Protein AF-A0A0C3BNY8-F1 (afdb_monomer_lite)

Foldseek 3Di:
DDQDDDDPVLVVLLVVQVVVCVPDQAFHWAADLVVRHIDGDAFEFDPLDPVRGDDPVCLVVCVQWFVDFAGFAPCCVRVVHGQGWDWDADCDDPRHRFIWTHRPVNPSRDIGRVVSHSPRPPYHHDHTGTPPPHGDDDPPPPDDDDDPPDDDDDDPVVVVDPDRPPDPPDDDDDPDPDDPVNVVVVVVPDPDPDDPPVVVVVVVVDDD

Structure (mmCIF, N/CA/C/O backbone):
data_AF-A0A0C3BNY8-F1
#
_entry.id   AF-A0A0C3BNY8-F1
#
loop_
_atom_site.group_PDB
_atom_site.id
_atom_site.type_symbol
_atom_site.label_atom_id
_atom_site.label_alt_id
_atom_site.label_comp_id
_atom_site.label_asym_id
_atom_site.label_entity_id
_atom_site.label_seq_id
_atom_site.pdbx_PDB_ins_code
_atom_site.Cartn_x
_atom_site.Cartn_y
_atom_site.Cartn_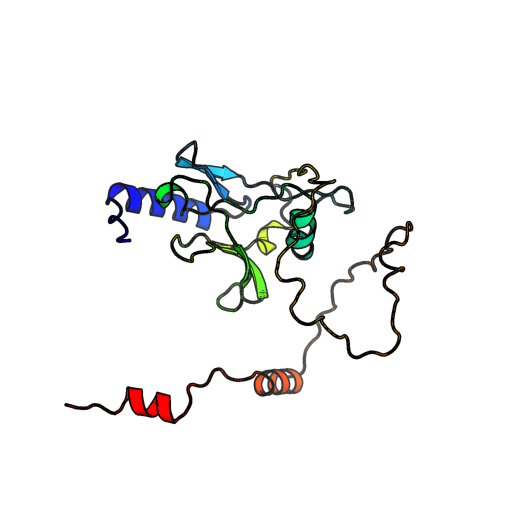z
_atom_site.occupancy
_atom_site.B_iso_or_equiv
_atom_site.auth_seq_id
_atom_site.auth_comp_id
_atom_site.auth_asym_id
_atom_site.auth_atom_id
_atom_site.pdbx_PDB_model_num
ATOM 1 N N . MET A 1 1 ? -1.240 -20.054 21.122 1.00 39.31 1 MET A N 1
ATOM 2 C CA . MET A 1 1 ? -0.809 -18.697 21.513 1.00 39.31 1 MET A CA 1
ATOM 3 C C . MET A 1 1 ? -2.063 -17.861 21.521 1.00 39.31 1 MET A C 1
ATOM 5 O O . MET A 1 1 ? -2.538 -17.489 20.456 1.00 39.31 1 MET A O 1
ATOM 9 N N . ASP A 1 2 ? -2.652 -17.698 22.698 1.00 40.25 2 ASP A N 1
ATOM 10 C CA . ASP A 1 2 ? -3.933 -17.019 22.845 1.00 40.25 2 ASP A CA 1
ATOM 11 C C . ASP A 1 2 ? -3.712 -15.514 22.713 1.00 40.25 2 ASP A C 1
ATOM 13 O O . ASP A 1 2 ? -2.982 -14.897 23.489 1.00 40.25 2 ASP A O 1
ATOM 17 N N . SER A 1 3 ? -4.285 -14.934 21.663 1.00 52.81 3 SER A N 1
ATOM 18 C CA . SER A 1 3 ? -4.289 -13.497 21.418 1.00 52.81 3 SER A CA 1
ATOM 19 C C . SER A 1 3 ? -4.986 -12.786 22.576 1.00 52.81 3 SER A C 1
ATOM 21 O O . SER A 1 3 ? -6.177 -12.990 22.812 1.00 52.81 3 SER A O 1
ATOM 23 N N . ILE A 1 4 ? -4.233 -11.952 23.297 1.00 58.03 4 ILE A N 1
ATOM 24 C CA . ILE A 1 4 ? -4.756 -11.088 24.358 1.00 58.03 4 ILE A CA 1
ATOM 25 C C . ILE A 1 4 ? -5.878 -10.227 23.752 1.00 58.03 4 ILE A C 1
ATOM 27 O O . ILE A 1 4 ? -5.648 -9.584 22.722 1.00 58.03 4 ILE A O 1
ATOM 31 N N . PRO A 1 5 ? -7.087 -10.207 24.341 1.00 62.62 5 PRO A N 1
ATOM 32 C CA . PRO A 1 5 ? -8.187 -9.423 23.803 1.00 62.62 5 PRO A CA 1
ATOM 33 C C . PRO A 1 5 ? -7.825 -7.934 23.820 1.00 62.62 5 PRO A C 1
ATOM 35 O O . PRO A 1 5 ? -7.439 -7.386 24.854 1.00 62.62 5 PRO A O 1
ATOM 38 N N . ALA A 1 6 ? -7.935 -7.289 22.657 1.00 67.38 6 ALA A N 1
ATOM 39 C CA . ALA A 1 6 ? -7.640 -5.870 22.499 1.00 67.38 6 ALA A CA 1
ATOM 40 C C . ALA A 1 6 ? -8.525 -5.020 23.424 1.00 67.38 6 ALA A C 1
ATOM 42 O O . ALA A 1 6 ? -9.721 -5.283 23.579 1.00 67.38 6 ALA A O 1
ATOM 43 N N . SER A 1 7 ? -7.950 -3.978 24.025 1.00 78.75 7 SER A N 1
ATOM 44 C CA . SER A 1 7 ? -8.694 -3.102 24.928 1.00 78.75 7 SER A CA 1
ATOM 45 C C . SER A 1 7 ? -9.775 -2.310 24.169 1.00 78.75 7 SER A C 1
ATOM 47 O O . SER A 1 7 ? -9.603 -1.994 22.986 1.00 78.75 7 SER A O 1
ATOM 49 N N . PRO A 1 8 ? -10.880 -1.905 24.824 1.00 79.50 8 PRO A N 1
ATOM 50 C CA . PRO A 1 8 ? -11.919 -1.092 24.185 1.00 79.50 8 PRO A CA 1
ATOM 51 C C . PRO A 1 8 ? -11.385 0.199 23.543 1.00 79.50 8 PRO A C 1
ATOM 53 O O . PRO A 1 8 ? -11.862 0.621 22.489 1.00 79.50 8 PRO A O 1
ATOM 56 N N . GLN A 1 9 ? -10.352 0.801 24.141 1.00 80.00 9 GLN A N 1
ATOM 57 C CA . GLN A 1 9 ? -9.686 1.990 23.605 1.00 80.00 9 GLN A CA 1
ATOM 58 C C . GLN A 1 9 ? -8.923 1.691 22.307 1.00 80.00 9 GLN A C 1
ATOM 60 O O . GLN A 1 9 ? -8.989 2.484 21.370 1.00 80.00 9 GLN A O 1
ATOM 65 N N . GLN A 1 10 ? -8.259 0.534 22.211 1.00 76.69 10 GLN A N 1
ATOM 66 C CA . GLN A 1 10 ? -7.567 0.104 20.990 1.00 76.69 10 GLN A CA 1
ATOM 67 C C . GLN A 1 10 ? -8.551 -0.164 19.846 1.00 76.69 10 GLN A C 1
ATOM 69 O O . GLN A 1 10 ? -8.285 0.210 18.705 1.00 76.69 10 GLN A O 1
ATOM 74 N N . ILE A 1 11 ? -9.715 -0.750 20.146 1.00 79.56 11 ILE A N 1
ATOM 75 C CA . ILE A 1 11 ? -10.774 -0.985 19.153 1.00 79.56 11 ILE A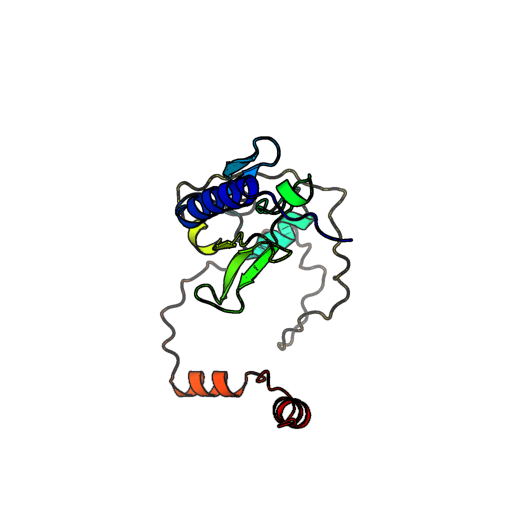 CA 1
ATOM 76 C C . ILE A 1 11 ? -11.303 0.347 18.605 1.00 79.56 11 ILE A C 1
ATOM 78 O O . ILE A 1 11 ? -11.447 0.503 17.390 1.00 79.56 11 ILE A O 1
ATOM 82 N N . LEU A 1 12 ? -11.572 1.319 19.483 1.00 83.81 12 LEU A N 1
ATOM 83 C CA . LEU A 1 12 ? -12.041 2.644 19.075 1.00 83.81 12 LEU A CA 1
ATOM 84 C C . LEU A 1 12 ? -10.987 3.388 18.244 1.00 83.81 12 LEU A C 1
ATOM 86 O O . LEU A 1 12 ? -11.310 3.925 17.186 1.00 83.81 12 LEU A O 1
ATOM 90 N N . ALA A 1 13 ? -9.726 3.370 18.682 1.00 84.62 13 ALA A N 1
ATOM 91 C CA . ALA A 1 13 ? -8.622 3.971 17.941 1.00 84.62 13 ALA A CA 1
ATOM 92 C C . ALA A 1 13 ? -8.481 3.345 16.545 1.00 84.62 13 ALA A C 1
ATOM 94 O O . ALA A 1 13 ? -8.443 4.069 15.551 1.00 84.62 13 ALA A O 1
ATOM 95 N N . ARG A 1 14 ? -8.512 2.008 16.444 1.00 84.62 14 ARG A N 1
ATOM 96 C CA . ARG A 1 14 ? -8.460 1.293 15.160 1.00 84.62 14 ARG A CA 1
ATOM 97 C C . ARG A 1 14 ? -9.612 1.692 14.236 1.00 84.62 14 ARG A C 1
ATOM 99 O O . ARG A 1 14 ? -9.370 1.949 13.060 1.00 84.62 14 ARG A O 1
ATOM 106 N N . ARG A 1 15 ? -10.846 1.788 14.746 1.00 87.06 15 ARG A N 1
ATOM 107 C CA . ARG A 1 15 ? -12.006 2.235 13.951 1.00 87.06 15 ARG A CA 1
ATOM 108 C C . ARG A 1 15 ? -11.841 3.657 13.424 1.00 87.06 15 ARG A C 1
ATOM 110 O O . ARG A 1 15 ? -12.146 3.908 12.263 1.00 87.06 15 ARG A O 1
ATOM 117 N N . ASN A 1 16 ? -11.328 4.570 14.244 1.00 90.31 16 ASN A N 1
ATOM 118 C CA . ASN A 1 16 ? -11.082 5.944 13.813 1.00 90.31 16 ASN A CA 1
ATOM 119 C C . ASN A 1 16 ? -10.048 5.994 12.681 1.00 90.31 16 ASN A C 1
ATOM 121 O O . ASN A 1 16 ? -10.277 6.672 11.683 1.00 90.31 16 ASN A O 1
ATOM 125 N N . LEU A 1 17 ? -8.960 5.224 12.789 1.00 91.50 17 LEU A N 1
ATOM 126 C CA . LEU A 1 17 ? -7.958 5.119 11.725 1.00 91.50 17 LEU A CA 1
ATOM 127 C C . LEU A 1 17 ? -8.557 4.518 10.445 1.00 91.50 17 LEU A C 1
ATOM 129 O O . LEU A 1 17 ? -8.337 5.061 9.368 1.00 91.50 17 LEU A O 1
ATOM 133 N N . LEU A 1 18 ? -9.364 3.455 10.548 1.00 89.62 18 LEU A N 1
ATOM 134 C CA . LEU A 1 18 ? -10.060 2.867 9.395 1.00 89.62 18 LEU A CA 1
ATOM 135 C C . LEU A 1 18 ? -10.964 3.879 8.684 1.00 89.62 18 LEU A C 1
ATOM 137 O O . LEU A 1 18 ? -10.923 3.976 7.462 1.00 89.62 18 LEU A O 1
ATOM 141 N N . ASN A 1 19 ? -11.732 4.677 9.425 1.00 89.25 19 ASN A N 1
ATOM 142 C CA . ASN A 1 19 ? -12.585 5.707 8.830 1.00 89.25 19 ASN A CA 1
ATOM 143 C C . ASN A 1 19 ? -11.770 6.757 8.056 1.00 89.25 19 ASN A C 1
ATOM 145 O O . ASN A 1 19 ? -12.178 7.184 6.974 1.00 89.25 19 ASN A O 1
ATOM 149 N N . VAL A 1 20 ? -10.601 7.149 8.571 1.00 92.38 20 VAL A N 1
ATOM 150 C CA . VAL A 1 20 ? -9.684 8.060 7.866 1.00 92.38 20 VAL A CA 1
ATOM 151 C C . VAL A 1 20 ? -9.096 7.400 6.612 1.00 92.38 20 VAL A C 1
ATOM 153 O O . VAL A 1 20 ? -9.047 8.032 5.562 1.00 92.38 20 VAL A O 1
ATOM 156 N N . LEU A 1 21 ? -8.713 6.119 6.677 1.00 90.81 21 LEU A N 1
ATOM 157 C CA . LEU A 1 21 ? -8.233 5.371 5.507 1.00 90.81 21 LEU A CA 1
ATOM 158 C C . LEU A 1 21 ? -9.292 5.298 4.402 1.00 90.81 21 LEU A C 1
ATOM 160 O O . LEU A 1 21 ? -9.003 5.603 3.249 1.00 90.81 21 LEU A O 1
ATOM 164 N N . LEU A 1 22 ? -10.521 4.920 4.758 1.00 86.25 22 LEU A N 1
ATOM 165 C CA . LEU A 1 22 ? -11.618 4.717 3.809 1.00 86.25 22 LEU A CA 1
ATOM 166 C C . LEU A 1 22 ? -12.137 6.025 3.201 1.00 86.25 22 LEU A C 1
ATOM 168 O O . LEU A 1 22 ? -12.702 6.006 2.108 1.00 86.25 22 LEU A O 1
ATOM 172 N N . SER A 1 23 ? -11.954 7.152 3.893 1.00 86.81 23 SER A N 1
ATOM 173 C CA . SER A 1 23 ? -12.312 8.480 3.380 1.00 86.81 23 SER A CA 1
ATOM 174 C C . SER A 1 23 ? -11.207 9.126 2.540 1.00 86.81 23 SER A C 1
ATOM 176 O O . SER A 1 23 ? -11.467 10.124 1.868 1.00 86.81 23 SER A O 1
ATOM 178 N N . SER A 1 24 ? -9.995 8.561 2.526 1.00 88.88 24 SER A N 1
ATOM 179 C CA . SER A 1 24 ? -8.897 9.067 1.706 1.00 88.88 24 SER A CA 1
ATOM 180 C C . SER A 1 24 ? -9.093 8.708 0.227 1.00 88.88 24 SER A C 1
ATOM 182 O O . SER A 1 24 ? -9.333 7.553 -0.125 1.00 88.88 24 SER A O 1
ATOM 184 N N . PHE A 1 25 ? -9.007 9.704 -0.659 1.00 85.56 25 PHE A N 1
ATOM 185 C CA . PHE A 1 25 ? -9.315 9.553 -2.092 1.00 85.56 25 PHE A CA 1
ATOM 186 C C . PHE A 1 25 ? -8.186 10.008 -3.029 1.00 85.56 25 PHE A C 1
ATOM 188 O O . PHE A 1 25 ? -8.248 9.786 -4.244 1.00 85.56 25 PHE A O 1
ATOM 195 N N . ASP A 1 26 ? -7.173 10.667 -2.483 1.00 87.38 26 ASP A N 1
ATOM 196 C CA . ASP A 1 26 ? -6.061 11.274 -3.208 1.00 87.38 26 ASP A CA 1
ATOM 197 C C . ASP A 1 26 ? -4.687 10.855 -2.665 1.00 87.38 26 ASP A C 1
ATOM 199 O O . ASP A 1 26 ? -3.696 10.916 -3.394 1.00 87.38 26 ASP A O 1
ATOM 203 N N . VAL A 1 27 ? -4.637 10.356 -1.430 1.00 92.19 27 VAL A N 1
ATOM 204 C CA . VAL A 1 27 ? -3.419 9.902 -0.762 1.00 92.19 27 VAL A CA 1
ATOM 205 C C . VAL A 1 27 ? -3.541 8.430 -0.375 1.00 92.19 27 VAL A C 1
ATOM 207 O O . VAL A 1 27 ? -4.593 7.958 0.041 1.00 92.19 27 VAL A O 1
ATOM 210 N N . ILE A 1 28 ? -2.441 7.687 -0.491 1.00 94.56 28 ILE A N 1
ATOM 211 C CA . ILE A 1 28 ? -2.352 6.346 0.088 1.00 94.56 28 ILE A CA 1
ATOM 212 C C . ILE A 1 28 ? -1.821 6.501 1.500 1.00 94.56 28 ILE A C 1
ATOM 214 O O . ILE A 1 28 ? -0.724 7.016 1.702 1.00 94.56 28 ILE A O 1
ATOM 218 N N . LEU A 1 29 ? -2.601 6.057 2.471 1.00 95.31 29 LEU A N 1
ATOM 219 C CA . LEU A 1 29 ? -2.237 6.126 3.874 1.00 95.31 29 LEU A CA 1
ATOM 220 C C . LEU A 1 29 ? -1.730 4.764 4.354 1.00 95.31 29 LEU A C 1
ATOM 222 O O . LEU A 1 29 ? -2.316 3.720 4.061 1.00 95.31 29 LEU A O 1
ATOM 226 N N . GLU A 1 30 ? -0.643 4.785 5.110 1.00 94.38 30 GLU A N 1
ATOM 227 C CA . GLU A 1 30 ? -0.095 3.640 5.829 1.00 94.38 30 GLU A CA 1
ATOM 228 C C . GLU A 1 30 ? -0.049 3.922 7.326 1.00 94.38 30 GLU A C 1
ATOM 230 O O . GLU A 1 30 ? 0.009 5.075 7.759 1.00 94.38 30 GLU A O 1
ATOM 235 N N . PHE A 1 31 ? -0.058 2.862 8.124 1.00 93.62 31 PHE A N 1
ATOM 236 C CA . PHE A 1 31 ? 0.108 2.986 9.561 1.00 93.62 31 PHE A CA 1
ATOM 237 C C . PHE A 1 31 ? 1.562 3.278 9.935 1.00 93.62 31 PHE A C 1
ATOM 239 O O . PHE A 1 31 ? 2.493 2.653 9.428 1.00 93.62 31 PHE A O 1
ATOM 246 N N . ASP A 1 32 ? 1.764 4.200 10.867 1.00 91.94 32 ASP A N 1
ATOM 247 C CA . ASP A 1 32 ? 3.080 4.527 11.389 1.00 91.94 32 ASP A CA 1
ATOM 248 C C . ASP A 1 32 ? 3.236 4.015 12.828 1.00 91.94 32 ASP A C 1
ATOM 250 O O . ASP A 1 32 ? 2.697 4.629 13.751 1.00 91.94 32 ASP A O 1
ATOM 254 N N . PRO A 1 33 ? 3.979 2.916 13.062 1.00 87.00 33 PRO A N 1
ATOM 255 C CA . PRO A 1 33 ? 4.107 2.341 14.401 1.00 87.00 33 PRO A CA 1
ATOM 256 C C . PRO A 1 33 ? 4.824 3.258 15.390 1.00 87.00 33 PRO A C 1
ATOM 258 O O . PRO A 1 33 ? 4.577 3.161 16.587 1.00 87.00 33 PRO A O 1
ATOM 261 N N . THR A 1 34 ? 5.661 4.177 14.903 1.00 87.31 34 THR A N 1
ATOM 262 C CA . THR A 1 34 ? 6.385 5.131 15.749 1.00 87.31 34 THR A CA 1
ATOM 263 C C . THR A 1 34 ? 5.458 6.178 16.360 1.00 87.31 34 THR A C 1
ATOM 265 O O . THR A 1 34 ? 5.594 6.512 17.533 1.00 87.31 34 THR A O 1
ATOM 268 N N . THR A 1 35 ? 4.519 6.714 15.576 1.00 88.75 35 THR A N 1
ATOM 269 C CA . THR A 1 35 ? 3.586 7.758 16.036 1.00 88.75 35 THR A CA 1
ATOM 270 C C . THR A 1 35 ? 2.241 7.198 16.495 1.00 88.75 35 THR A C 1
ATOM 272 O O . THR A 1 35 ? 1.486 7.896 17.167 1.00 88.75 35 THR A O 1
ATOM 275 N N . GLY A 1 36 ? 1.918 5.955 16.128 1.00 87.56 36 GLY A N 1
ATOM 276 C CA . GLY A 1 36 ? 0.601 5.353 16.336 1.00 87.56 36 GLY A CA 1
ATOM 277 C C . GLY A 1 36 ? -0.488 5.910 15.410 1.00 87.56 36 GLY A C 1
ATOM 278 O O . GLY A 1 36 ? -1.667 5.624 15.617 1.00 87.56 36 GLY A O 1
ATOM 279 N N . GLY A 1 37 ? -0.112 6.727 14.420 1.00 91.12 37 GLY A N 1
ATOM 280 C CA . GLY A 1 37 ? -1.020 7.405 13.498 1.00 91.12 37 GLY A CA 1
ATOM 281 C C . GLY A 1 37 ? -0.974 6.856 12.072 1.00 91.12 37 GLY A C 1
ATOM 282 O O . GLY A 1 37 ? -0.445 5.777 11.803 1.00 91.12 37 GLY A O 1
ATOM 283 N N . LEU A 1 38 ? -1.540 7.626 11.142 1.00 94.25 38 LEU A N 1
ATOM 284 C CA . LEU A 1 38 ? -1.427 7.381 9.704 1.00 94.25 38 LEU A CA 1
ATOM 285 C C . LEU A 1 38 ? -0.438 8.368 9.090 1.00 94.25 38 LEU A C 1
ATOM 287 O O . LEU A 1 38 ? -0.412 9.541 9.463 1.00 94.25 38 LEU A O 1
ATOM 291 N N . LYS A 1 39 ? 0.328 7.905 8.107 1.00 94.88 39 LYS A N 1
ATOM 292 C CA . LYS A 1 39 ? 1.199 8.740 7.278 1.00 94.88 39 LYS A CA 1
ATOM 293 C C . LYS A 1 39 ? 1.013 8.414 5.805 1.00 94.88 39 LYS A C 1
ATOM 295 O O . LYS A 1 39 ? 0.461 7.377 5.446 1.00 94.88 39 LYS A O 1
ATOM 300 N N . ASN A 1 40 ? 1.512 9.294 4.948 1.00 95.50 40 ASN A N 1
ATOM 301 C CA . ASN A 1 40 ? 1.432 9.112 3.507 1.00 95.50 40 ASN A CA 1
ATOM 302 C C . ASN A 1 40 ? 2.448 8.058 3.064 1.00 95.50 40 ASN A C 1
ATOM 304 O O . ASN A 1 40 ? 3.659 8.245 3.221 1.00 95.50 40 ASN A O 1
ATOM 308 N N . TRP A 1 41 ? 1.957 6.987 2.456 1.00 95.81 41 TRP A N 1
ATOM 309 C CA . TRP A 1 41 ? 2.794 6.053 1.728 1.00 95.81 41 TRP A CA 1
ATOM 310 C C . TRP A 1 41 ? 3.183 6.660 0.382 1.00 95.81 41 TRP A C 1
ATOM 312 O O . TRP A 1 41 ? 2.369 7.276 -0.311 1.00 95.81 41 TRP A O 1
ATOM 322 N N . ALA A 1 42 ? 4.448 6.495 0.014 1.00 95.25 42 ALA A N 1
ATOM 323 C CA . ALA A 1 42 ? 4.983 7.061 -1.209 1.00 95.25 42 ALA A CA 1
ATOM 324 C C . ALA A 1 42 ? 4.976 6.029 -2.338 1.00 95.25 42 ALA A C 1
ATOM 326 O O . ALA A 1 42 ? 5.528 4.940 -2.209 1.00 95.25 42 ALA A O 1
ATOM 327 N N . TRP A 1 43 ? 4.404 6.402 -3.474 1.00 94.75 43 TRP A N 1
ATOM 328 C CA . TRP A 1 43 ? 4.395 5.581 -4.668 1.00 94.75 43 TRP A CA 1
ATOM 329 C C . TRP A 1 43 ? 5.815 5.414 -5.230 1.00 94.75 43 TRP A C 1
ATOM 331 O O . TRP A 1 43 ? 6.540 6.408 -5.370 1.00 94.75 43 TRP A O 1
ATOM 341 N N . PRO A 1 44 ? 6.238 4.191 -5.592 1.00 94.56 44 PRO A N 1
ATOM 342 C CA . PRO A 1 44 ? 7.569 3.962 -6.130 1.00 94.56 44 PRO A CA 1
ATOM 343 C C . PRO A 1 44 ? 7.787 4.690 -7.453 1.00 94.56 44 PRO A C 1
ATOM 345 O O . PRO A 1 44 ? 7.015 4.571 -8.408 1.00 94.56 44 PRO A O 1
ATOM 348 N N . ARG A 1 45 ? 8.898 5.415 -7.514 1.00 92.06 45 ARG A N 1
ATOM 349 C CA . ARG A 1 45 ? 9.396 6.075 -8.712 1.00 92.06 45 ARG A CA 1
ATOM 350 C C . ARG A 1 45 ? 10.606 5.313 -9.245 1.00 92.06 45 ARG A C 1
ATOM 352 O O . ARG A 1 45 ? 11.506 4.972 -8.483 1.00 92.06 45 ARG A O 1
ATOM 359 N N . SER A 1 46 ? 10.643 5.084 -10.552 1.00 84.56 46 SER A N 1
ATOM 360 C CA . SER A 1 46 ? 11.769 4.495 -11.271 1.00 84.56 46 SER A CA 1
ATOM 361 C C . SER A 1 46 ? 12.136 5.358 -12.474 1.00 84.56 46 SER A C 1
ATOM 363 O O . SER A 1 46 ? 11.281 5.783 -13.251 1.00 84.56 46 SER A O 1
ATOM 365 N N . LYS A 1 47 ? 13.440 5.580 -12.656 1.00 80.81 47 LYS A N 1
ATOM 366 C CA . LYS A 1 47 ? 14.000 6.335 -13.789 1.00 80.81 47 LYS A CA 1
ATOM 367 C C . LYS A 1 47 ? 13.805 5.631 -15.138 1.00 80.81 47 LYS A C 1
ATOM 369 O O . LYS A 1 47 ? 13.988 6.256 -16.174 1.00 80.81 47 LYS A O 1
ATOM 374 N N . GLN A 1 48 ? 13.427 4.352 -15.127 1.00 77.44 48 GLN A N 1
ATOM 375 C CA . GLN A 1 48 ? 13.192 3.556 -16.335 1.00 77.44 48 GLN A CA 1
ATOM 376 C C . GLN A 1 48 ? 11.882 3.928 -17.050 1.00 77.44 48 GLN A C 1
ATOM 378 O O . GLN A 1 48 ? 11.731 3.642 -18.235 1.00 77.44 48 GLN A O 1
ATOM 383 N N . PHE A 1 49 ? 10.935 4.573 -16.360 1.00 77.12 49 PHE A N 1
ATOM 384 C CA . PHE A 1 49 ? 9.637 4.942 -16.926 1.00 77.12 49 PHE A CA 1
ATOM 385 C C . PHE A 1 49 ? 9.585 6.438 -17.242 1.00 77.12 49 PHE A C 1
ATOM 387 O O . PHE A 1 49 ? 9.995 7.267 -16.433 1.00 77.12 49 PHE A O 1
ATOM 394 N N . ARG A 1 50 ? 9.015 6.795 -18.404 1.00 65.50 50 ARG A N 1
ATOM 395 C CA . ARG A 1 50 ? 8.937 8.181 -18.913 1.00 65.50 50 ARG A CA 1
ATOM 396 C C . ARG A 1 50 ? 8.333 9.170 -17.907 1.00 65.50 50 ARG A C 1
ATOM 398 O O . ARG A 1 50 ? 8.801 10.296 -17.804 1.00 65.50 50 ARG A O 1
ATOM 405 N N . TRP A 1 51 ? 7.312 8.744 -17.167 1.00 71.44 51 TRP A N 1
ATOM 406 C CA . TRP A 1 51 ? 6.617 9.571 -16.173 1.00 71.44 51 TRP A CA 1
ATOM 407 C C . TRP A 1 51 ? 7.182 9.417 -14.759 1.00 71.44 51 TRP A C 1
ATOM 409 O O . TRP A 1 51 ? 6.617 9.937 -13.805 1.00 71.44 51 TRP A O 1
ATOM 419 N N . GLY A 1 52 ? 8.272 8.663 -14.598 1.00 83.12 52 GLY A N 1
ATOM 420 C CA . GLY A 1 52 ? 8.878 8.331 -13.314 1.00 83.12 52 GLY A CA 1
ATOM 421 C C . GLY A 1 52 ? 8.059 7.350 -12.474 1.00 83.12 52 GLY A C 1
ATOM 422 O O . GLY A 1 52 ? 8.642 6.543 -11.762 1.00 83.12 52 GLY A O 1
ATOM 423 N N . ARG A 1 53 ? 6.727 7.368 -12.545 1.00 88.88 53 ARG A N 1
ATOM 424 C CA . ARG A 1 53 ? 5.859 6.504 -11.742 1.00 88.88 53 ARG A CA 1
ATOM 425 C C . ARG A 1 53 ? 5.961 5.041 -12.170 1.00 88.88 53 ARG A C 1
ATOM 427 O O . ARG A 1 53 ? 5.760 4.718 -13.339 1.00 88.88 53 ARG A O 1
ATOM 434 N N . LEU A 1 54 ? 6.242 4.156 -11.216 1.00 90.88 54 LEU A N 1
ATOM 435 C CA . LEU A 1 54 ? 6.307 2.718 -11.457 1.00 90.88 54 LEU A CA 1
ATOM 436 C C . LEU A 1 54 ? 4.882 2.148 -11.601 1.00 90.88 54 LEU A C 1
ATOM 438 O O . LEU A 1 54 ? 4.080 2.328 -10.683 1.00 90.88 54 LEU A O 1
ATOM 442 N N . PRO A 1 55 ? 4.532 1.455 -12.698 1.00 89.75 55 PRO A N 1
ATOM 443 C CA . PRO A 1 55 ? 3.235 0.787 -12.801 1.00 89.75 55 PRO A CA 1
ATOM 444 C C . PRO A 1 55 ? 3.136 -0.413 -11.845 1.00 89.75 55 PRO A C 1
ATOM 446 O O . PRO A 1 55 ? 4.135 -1.080 -11.570 1.00 89.75 55 PRO A O 1
ATOM 449 N N . LEU A 1 56 ? 1.923 -0.726 -11.379 1.00 89.25 56 LEU A N 1
ATOM 450 C CA . LEU A 1 56 ? 1.664 -1.762 -10.361 1.00 89.25 56 LEU A CA 1
ATOM 451 C C . LEU A 1 56 ? 2.187 -3.148 -10.748 1.00 89.25 56 LEU A C 1
ATOM 453 O O . LEU A 1 56 ? 2.761 -3.844 -9.914 1.00 89.25 56 LEU A O 1
ATOM 457 N N . ALA A 1 57 ? 2.084 -3.508 -12.030 1.00 86.62 57 ALA A N 1
ATOM 458 C CA . ALA A 1 57 ? 2.599 -4.771 -12.559 1.00 86.62 57 ALA A CA 1
ATOM 459 C C . ALA A 1 57 ? 4.110 -4.976 -12.309 1.00 86.62 57 ALA A C 1
ATOM 461 O O . ALA A 1 57 ? 4.579 -6.110 -12.273 1.00 86.62 57 ALA A O 1
ATOM 462 N N . TYR A 1 58 ? 4.870 -3.897 -12.096 1.00 86.00 58 TYR A N 1
ATOM 463 C CA . TYR A 1 58 ? 6.316 -3.941 -11.865 1.00 86.00 58 TYR A CA 1
ATOM 464 C C . TYR A 1 58 ? 6.702 -3.882 -10.383 1.00 86.00 58 TYR A C 1
ATOM 466 O O . TYR A 1 58 ? 7.890 -3.936 -10.067 1.00 86.00 58 TYR A O 1
ATOM 474 N N . PHE A 1 59 ? 5.742 -3.792 -9.457 1.00 88.12 59 PHE A N 1
ATOM 475 C CA . PHE A 1 59 ? 6.033 -3.679 -8.023 1.00 88.12 59 PHE A CA 1
ATOM 476 C C . PHE A 1 59 ? 6.821 -4.879 -7.497 1.00 88.12 59 PHE A C 1
ATOM 478 O O . PHE A 1 59 ? 7.784 -4.696 -6.757 1.00 88.12 59 PHE A O 1
ATOM 485 N N . VAL A 1 60 ? 6.448 -6.096 -7.904 1.00 84.25 60 VAL A N 1
ATOM 486 C CA . VAL A 1 60 ? 7.124 -7.331 -7.475 1.00 84.25 60 VAL A CA 1
ATOM 487 C C . VAL A 1 60 ? 8.576 -7.353 -7.956 1.00 84.25 60 VAL A C 1
ATOM 489 O O . VAL A 1 60 ? 9.482 -7.575 -7.157 1.00 84.25 60 VAL A O 1
ATOM 492 N N . GLY A 1 61 ? 8.811 -7.047 -9.236 1.00 83.31 61 GLY A N 1
ATOM 493 C CA . GLY A 1 61 ? 10.165 -6.980 -9.793 1.00 83.31 61 GLY A CA 1
ATOM 494 C C . GLY A 1 61 ? 11.011 -5.892 -9.130 1.00 83.31 61 GLY A C 1
ATOM 495 O O . GLY A 1 61 ? 12.133 -6.149 -8.705 1.00 83.31 61 GLY A O 1
ATOM 496 N N . HIS A 1 62 ? 10.446 -4.697 -8.946 1.00 86.25 62 HIS A N 1
ATOM 497 C CA . HIS A 1 62 ? 11.135 -3.592 -8.283 1.00 86.25 62 HIS A CA 1
ATOM 498 C C . HIS A 1 62 ? 11.440 -3.892 -6.811 1.00 86.25 62 HIS A C 1
ATOM 500 O O . HIS A 1 62 ? 12.478 -3.493 -6.302 1.00 86.25 62 HIS A O 1
ATOM 506 N N . ARG A 1 63 ? 10.578 -4.634 -6.109 1.00 86.06 63 ARG A N 1
ATOM 507 C CA . ARG A 1 63 ? 10.844 -5.093 -4.740 1.00 86.06 63 ARG A CA 1
ATOM 508 C C . ARG A 1 63 ? 12.021 -6.069 -4.666 1.00 86.06 63 ARG A C 1
ATOM 510 O O . ARG A 1 63 ? 12.761 -6.043 -3.683 1.00 86.06 63 ARG A O 1
ATOM 517 N N . ALA A 1 64 ? 12.207 -6.908 -5.685 1.00 83.75 64 ALA A N 1
ATOM 518 C CA . ALA A 1 64 ? 13.330 -7.839 -5.737 1.00 83.75 64 ALA A CA 1
ATOM 519 C C . ALA A 1 64 ? 14.679 -7.104 -5.841 1.00 83.75 64 ALA A C 1
ATOM 521 O O . ALA A 1 64 ? 15.670 -7.551 -5.261 1.00 83.75 64 ALA A O 1
ATOM 522 N N . THR A 1 65 ? 14.708 -5.955 -6.526 1.00 83.38 65 THR A N 1
ATOM 523 C CA . THR A 1 65 ? 15.930 -5.177 -6.786 1.00 83.38 65 THR A CA 1
ATOM 524 C C . THR A 1 65 ? 16.092 -3.932 -5.924 1.00 83.38 65 THR A C 1
ATOM 526 O O . THR A 1 65 ? 17.200 -3.421 -5.845 1.00 83.38 65 THR A O 1
ATOM 529 N N . ASN A 1 66 ? 15.044 -3.426 -5.275 1.00 89.19 66 ASN A N 1
ATOM 530 C CA . ASN A 1 66 ? 15.052 -2.177 -4.509 1.00 89.19 66 ASN A CA 1
ATOM 531 C C . ASN A 1 66 ? 14.392 -2.374 -3.143 1.00 89.19 66 ASN A C 1
ATOM 533 O O . ASN A 1 66 ? 13.556 -3.257 -2.950 1.00 89.19 66 ASN A O 1
ATOM 537 N N . TRP A 1 67 ? 14.726 -1.522 -2.176 1.00 90.06 67 TRP A N 1
ATOM 538 C CA . TRP A 1 67 ? 14.147 -1.531 -0.826 1.00 90.06 67 TRP A CA 1
ATOM 539 C C . TRP A 1 67 ? 12.701 -1.003 -0.780 1.00 90.06 67 TRP A C 1
ATOM 541 O O . TRP A 1 67 ? 12.339 -0.224 0.096 1.00 90.06 67 TRP A O 1
ATOM 551 N N . LEU A 1 68 ? 11.863 -1.413 -1.737 1.00 90.50 68 LEU A N 1
ATOM 552 C CA . LEU A 1 68 ? 10.436 -1.120 -1.752 1.00 90.50 68 LEU A CA 1
ATOM 553 C C . LEU A 1 68 ? 9.731 -1.882 -0.627 1.00 90.50 68 LEU A C 1
ATOM 555 O O . LEU A 1 68 ? 9.860 -3.103 -0.527 1.00 90.50 68 LEU A O 1
ATOM 559 N N . VAL A 1 69 ?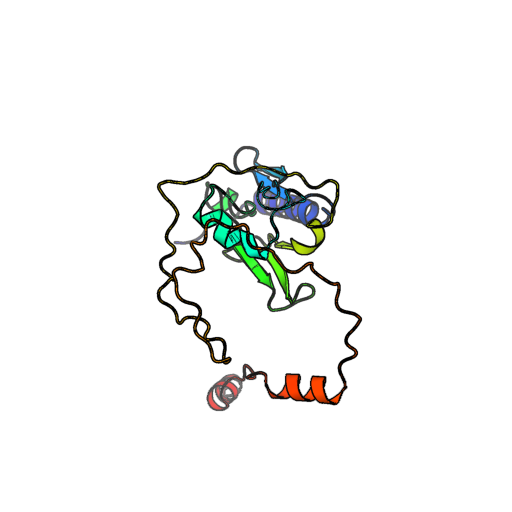 8.955 -1.143 0.161 1.00 90.88 69 VAL A N 1
ATOM 560 C CA . VAL A 1 69 ? 8.047 -1.655 1.190 1.00 90.88 69 VAL A CA 1
ATOM 561 C C . VAL A 1 69 ? 6.643 -1.163 0.841 1.00 90.88 69 VAL A C 1
ATOM 563 O O . VAL A 1 69 ? 6.443 0.020 0.555 1.00 90.88 69 VAL A O 1
ATOM 566 N N . PHE A 1 70 ? 5.690 -2.080 0.792 1.00 93.31 70 PHE A N 1
ATOM 567 C CA . PHE A 1 70 ? 4.267 -1.838 0.634 1.00 93.31 70 PHE A CA 1
ATOM 568 C C . PHE A 1 70 ? 3.691 -1.164 1.881 1.00 93.31 70 PHE A C 1
ATOM 570 O O . PHE A 1 70 ? 4.313 -1.199 2.944 1.00 93.31 70 PHE A O 1
ATOM 577 N N . PRO A 1 71 ? 2.514 -0.532 1.764 1.00 94.25 71 PRO A N 1
ATOM 578 C CA . PRO A 1 71 ? 1.927 0.200 2.874 1.00 94.25 71 PRO A CA 1
ATOM 579 C C . PRO A 1 71 ? 1.832 -0.649 4.143 1.00 94.25 71 PRO A C 1
ATOM 581 O O . PRO A 1 71 ? 1.387 -1.799 4.099 1.00 94.25 71 PRO A O 1
ATOM 584 N N . CYS A 1 72 ? 2.229 -0.087 5.277 1.00 93.31 72 CYS A N 1
ATOM 585 C CA . CYS A 1 72 ? 2.021 -0.712 6.577 1.00 93.31 72 CYS A CA 1
ATOM 586 C C . CYS A 1 72 ? 0.522 -0.763 6.923 1.00 93.31 72 CYS A C 1
ATOM 588 O O . CYS A 1 72 ? -0.186 0.247 6.849 1.00 93.31 72 CYS A O 1
ATOM 590 N N . CYS A 1 73 ? 0.034 -1.940 7.308 1.00 92.81 73 CYS A N 1
ATOM 591 C CA . CYS A 1 73 ? -1.355 -2.148 7.703 1.00 92.81 73 CYS A CA 1
ATOM 592 C C . CYS A 1 73 ? -1.570 -1.891 9.207 1.00 92.81 73 CYS A C 1
ATOM 594 O O . CYS A 1 73 ? -0.632 -1.774 9.993 1.00 92.81 73 CYS A O 1
ATOM 596 N N . LEU A 1 74 ? -2.831 -1.867 9.645 1.00 89.44 74 LEU A N 1
ATOM 597 C CA . LEU A 1 74 ? -3.211 -1.604 11.041 1.00 89.44 74 LEU A CA 1
ATOM 598 C C . LEU A 1 74 ? -2.950 -2.783 12.007 1.00 89.44 74 LEU A C 1
ATOM 600 O O . LEU A 1 74 ? -3.409 -2.743 13.146 1.00 89.44 74 LEU A O 1
ATOM 604 N N . CYS A 1 75 ? -2.248 -3.841 11.581 1.00 85.62 75 CYS A N 1
ATOM 605 C CA . CYS A 1 75 ? -1.835 -4.944 12.464 1.00 85.62 75 CYS A CA 1
ATOM 606 C C . CYS A 1 75 ? -0.611 -4.598 13.320 1.00 85.62 75 CYS A C 1
ATOM 608 O O . CYS A 1 75 ? -0.386 -5.256 14.333 1.00 85.62 75 CYS A O 1
ATOM 610 N N . ALA A 1 76 ? 0.169 -3.583 12.941 1.00 82.44 76 ALA A N 1
ATOM 611 C CA . ALA A 1 76 ? 1.399 -3.222 13.642 1.00 82.44 76 ALA A CA 1
ATOM 612 C C . ALA A 1 76 ? 1.236 -2.988 15.162 1.00 82.44 76 ALA A C 1
ATOM 614 O O . ALA A 1 76 ? 2.051 -3.512 15.919 1.00 82.44 76 ALA A O 1
ATOM 615 N N . PRO A 1 77 ? 0.164 -2.337 15.666 1.00 74.81 77 PRO A N 1
ATOM 616 C CA . PRO A 1 77 ? -0.071 -2.210 17.109 1.00 74.81 77 PRO A CA 1
ATOM 617 C C . PRO A 1 77 ? -0.237 -3.538 17.852 1.00 74.81 77 PRO A C 1
ATOM 619 O O . PRO A 1 77 ? 0.016 -3.596 19.050 1.00 74.81 77 PRO A O 1
ATOM 622 N N . LEU A 1 78 ? -0.703 -4.587 17.168 1.00 71.44 78 LEU A N 1
ATOM 623 C CA . LEU A 1 78 ? -0.934 -5.903 17.769 1.00 71.44 78 LEU A CA 1
ATOM 624 C C . LEU A 1 78 ? 0.347 -6.739 17.817 1.00 71.44 78 LEU A C 1
ATOM 626 O O . LEU A 1 78 ? 0.503 -7.560 18.714 1.00 71.44 78 LEU A O 1
ATOM 630 N N . GLN A 1 79 ? 1.248 -6.540 16.852 1.00 70.56 79 GLN A N 1
ATOM 631 C CA . GLN A 1 79 ? 2.485 -7.316 16.724 1.00 70.56 79 GLN A CA 1
ATOM 632 C C . GLN A 1 79 ? 3.714 -6.599 17.297 1.00 70.56 79 GLN A C 1
ATOM 634 O O . GLN A 1 79 ? 4.725 -7.245 17.5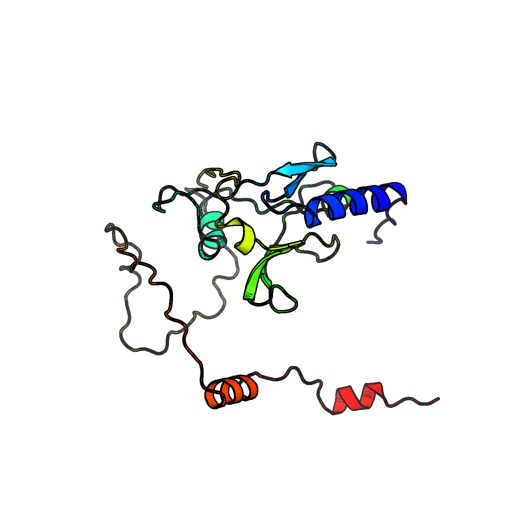46 1.00 70.56 79 GLN A O 1
ATOM 639 N N . GLY A 1 80 ? 3.631 -5.285 17.532 1.00 69.00 80 GLY A N 1
ATOM 640 C CA . GLY A 1 80 ? 4.737 -4.481 18.055 1.00 69.00 80 GLY A CA 1
ATOM 641 C C . GLY A 1 80 ? 5.817 -4.136 17.023 1.00 69.00 80 GLY A C 1
ATOM 642 O O . GLY A 1 80 ? 6.848 -3.592 17.403 1.00 69.00 80 GLY A O 1
ATOM 643 N N . ASP A 1 81 ? 5.585 -4.426 15.739 1.00 76.44 81 ASP A N 1
ATOM 644 C CA . ASP A 1 81 ? 6.507 -4.140 14.632 1.00 76.44 81 ASP A CA 1
ATOM 645 C C . ASP A 1 81 ? 5.737 -3.726 13.361 1.00 76.44 81 ASP A C 1
ATOM 647 O O . ASP A 1 81 ? 4.511 -3.842 13.296 1.00 76.44 81 ASP A O 1
ATOM 651 N N . VAL A 1 82 ? 6.441 -3.219 12.346 1.00 81.19 82 VAL A N 1
ATOM 652 C CA . VAL A 1 82 ? 5.890 -2.875 11.029 1.00 81.19 82 VAL A CA 1
ATOM 653 C C . VAL A 1 82 ? 5.305 -4.130 10.379 1.00 81.19 82 VAL A C 1
ATOM 655 O O . VAL A 1 82 ? 6.027 -5.061 10.030 1.00 81.19 82 VAL A O 1
ATOM 658 N N . VAL A 1 83 ? 3.990 -4.130 10.147 1.00 85.06 83 VAL A N 1
ATOM 659 C CA . VAL A 1 83 ? 3.310 -5.217 9.431 1.00 85.06 83 VAL A CA 1
ATOM 660 C C . VAL A 1 83 ? 2.921 -4.735 8.048 1.00 85.06 83 VAL A C 1
ATOM 662 O O . VAL A 1 83 ? 1.985 -3.955 7.866 1.00 85.06 83 VAL A O 1
ATOM 665 N N . GLU A 1 84 ? 3.648 -5.225 7.062 1.00 87.94 84 GLU A N 1
ATOM 666 C CA . GLU A 1 84 ? 3.457 -4.872 5.668 1.00 87.94 84 GLU A CA 1
ATOM 667 C C . GLU A 1 84 ? 2.165 -5.463 5.073 1.00 87.94 84 GLU A C 1
ATOM 669 O O . GLU A 1 84 ? 1.772 -6.594 5.369 1.00 87.94 84 GLU A O 1
ATOM 674 N N . SER A 1 85 ? 1.494 -4.691 4.216 1.00 91.38 85 SER A N 1
ATOM 675 C CA . SER A 1 85 ? 0.353 -5.169 3.430 1.00 91.38 85 SER A CA 1
ATOM 676 C C . SER A 1 85 ? 0.780 -6.085 2.278 1.00 91.38 85 SER A C 1
ATOM 678 O O . SER A 1 85 ? 1.873 -5.983 1.722 1.00 91.38 85 SER A O 1
ATOM 680 N N . ALA A 1 86 ? -0.118 -6.978 1.876 1.00 89.56 86 ALA A N 1
ATOM 681 C CA . ALA A 1 86 ? 0.014 -7.725 0.637 1.00 89.56 86 ALA A CA 1
ATOM 682 C C . ALA A 1 86 ? -0.538 -6.891 -0.524 1.00 89.56 86 ALA A C 1
ATOM 684 O O . ALA A 1 86 ? -1.644 -6.358 -0.433 1.00 89.56 86 ALA A O 1
ATOM 685 N N . VAL A 1 87 ? 0.198 -6.828 -1.635 1.00 89.38 87 VAL A N 1
ATOM 686 C CA . VAL A 1 87 ? -0.284 -6.237 -2.890 1.00 89.38 87 VAL A CA 1
ATOM 687 C C . VAL A 1 87 ? -0.675 -7.351 -3.853 1.00 89.38 87 VAL A C 1
ATOM 689 O O . VAL A 1 87 ? 0.147 -8.209 -4.176 1.00 89.38 87 VAL A O 1
ATOM 692 N N . TYR A 1 88 ? -1.930 -7.358 -4.297 1.00 87.31 88 TYR A N 1
ATOM 693 C CA . TYR A 1 88 ? -2.498 -8.417 -5.134 1.00 87.31 88 TYR A CA 1
ATOM 694 C C . TYR A 1 88 ? -3.656 -7.896 -5.994 1.00 87.31 88 TYR A C 1
ATOM 696 O O . TYR A 1 88 ? -4.128 -6.778 -5.805 1.00 87.31 88 TYR A O 1
ATOM 704 N N . ILE A 1 89 ? -4.121 -8.702 -6.950 1.00 86.81 89 ILE A N 1
ATOM 705 C CA . ILE A 1 89 ? -5.329 -8.409 -7.734 1.00 86.81 89 ILE A CA 1
ATOM 706 C C . ILE A 1 89 ? -6.536 -8.974 -6.986 1.00 86.81 89 ILE A C 1
ATOM 708 O O . ILE A 1 89 ? -6.568 -10.170 -6.691 1.00 86.81 89 ILE A O 1
ATOM 712 N N . ALA A 1 90 ? -7.534 -8.143 -6.683 1.00 84.94 90 ALA A N 1
ATOM 713 C CA . ALA A 1 90 ? -8.701 -8.608 -5.943 1.00 84.94 90 ALA A CA 1
ATOM 714 C C . ALA A 1 90 ? -9.505 -9.625 -6.774 1.00 84.94 90 ALA A C 1
ATOM 716 O O . ALA A 1 90 ? -9.861 -9.371 -7.928 1.00 84.94 90 ALA A O 1
ATOM 717 N N . ALA A 1 91 ? -9.812 -10.780 -6.184 1.00 83.31 91 ALA A N 1
ATOM 718 C CA . ALA A 1 91 ? -10.555 -11.846 -6.858 1.00 83.31 91 ALA A CA 1
ATOM 719 C C . ALA A 1 91 ? -12.079 -11.627 -6.832 1.00 83.31 91 ALA A C 1
ATOM 721 O O . ALA A 1 91 ? -12.798 -12.119 -7.704 1.00 83.31 91 ALA A O 1
ATOM 722 N N . THR A 1 92 ? -12.579 -10.889 -5.840 1.00 81.06 92 THR A N 1
ATOM 723 C CA . THR A 1 92 ? -14.009 -10.719 -5.547 1.00 81.06 92 THR A CA 1
ATOM 724 C C . THR A 1 92 ? -14.325 -9.282 -5.119 1.00 81.06 92 THR A C 1
ATOM 726 O O . THR A 1 92 ? -13.433 -8.449 -4.945 1.00 81.06 92 THR A O 1
ATOM 729 N N . GLY A 1 93 ? -15.619 -8.977 -4.975 1.00 86.25 93 GLY A N 1
ATOM 730 C CA . GLY A 1 93 ? -16.095 -7.674 -4.514 1.00 86.25 93 GLY A CA 1
ATOM 731 C C . GLY A 1 93 ? -16.054 -6.568 -5.580 1.00 86.25 93 GLY A C 1
ATOM 732 O O . GLY A 1 93 ? -15.803 -6.836 -6.758 1.00 86.25 93 GLY A O 1
ATOM 733 N N . PRO A 1 94 ? -16.301 -5.307 -5.181 1.00 86.56 94 PRO A N 1
ATOM 734 C CA . PRO A 1 94 ? -16.407 -4.168 -6.102 1.00 86.56 94 PRO A CA 1
ATOM 735 C C . PRO A 1 94 ? -15.080 -3.787 -6.776 1.00 86.56 94 PRO A C 1
ATOM 737 O O . PRO A 1 94 ? -15.077 -3.019 -7.733 1.00 86.56 94 PRO A O 1
ATOM 740 N N . TYR A 1 95 ? -13.958 -4.320 -6.288 1.00 85.06 95 TYR A N 1
ATOM 741 C CA . TYR A 1 95 ? -12.616 -4.091 -6.825 1.00 85.06 95 TYR A CA 1
ATOM 742 C C . TYR A 1 95 ? -12.064 -5.302 -7.576 1.00 85.06 95 TYR A C 1
ATOM 744 O O . TYR A 1 95 ? -10.865 -5.362 -7.837 1.00 85.06 95 TYR A O 1
ATOM 752 N N . ARG A 1 96 ? -12.910 -6.275 -7.932 1.00 85.62 96 ARG A N 1
ATOM 753 C CA . ARG A 1 96 ? -12.481 -7.462 -8.673 1.00 85.62 96 ARG A CA 1
ATOM 754 C C . ARG A 1 96 ? -11.715 -7.078 -9.943 1.00 85.62 96 ARG A C 1
ATOM 756 O O . ARG A 1 96 ? -12.206 -6.300 -10.754 1.00 85.62 96 ARG A O 1
ATOM 763 N N . GLY A 1 97 ? -10.533 -7.664 -10.119 1.00 84.56 97 GLY A N 1
ATOM 764 C CA . GLY A 1 97 ? -9.641 -7.393 -11.249 1.00 84.56 97 GLY A CA 1
ATOM 765 C C . GLY A 1 97 ? -8.733 -6.171 -11.074 1.00 84.56 97 GLY A C 1
ATOM 766 O O . GLY A 1 97 ? -7.841 -5.979 -11.893 1.00 84.56 97 GLY A O 1
ATOM 767 N N . PHE A 1 98 ? -8.898 -5.387 -10.006 1.00 86.56 98 PHE A N 1
ATOM 768 C CA . PHE A 1 98 ? -8.025 -4.258 -9.692 1.00 86.56 98 PHE A CA 1
ATOM 769 C C . PHE A 1 98 ? -6.914 -4.655 -8.721 1.00 86.56 98 PHE A C 1
ATOM 771 O O . PHE A 1 98 ? -7.104 -5.503 -7.845 1.00 86.56 98 PHE A O 1
ATOM 778 N N . TRP A 1 99 ? -5.760 -4.002 -8.850 1.00 91.44 99 TRP A N 1
ATOM 779 C CA . TRP A 1 99 ? -4.679 -4.093 -7.875 1.00 91.44 99 TRP A CA 1
ATOM 780 C C . TRP A 1 99 ? -5.055 -3.383 -6.573 1.00 91.44 99 TRP A C 1
ATOM 782 O O . TRP A 1 99 ? -5.487 -2.224 -6.569 1.00 91.44 99 TRP A O 1
ATOM 792 N N . VAL A 1 100 ? -4.852 -4.078 -5.459 1.00 92.19 100 VAL A N 1
ATOM 793 C CA . VAL A 1 100 ? -5.173 -3.624 -4.107 1.00 92.19 100 VAL A CA 1
ATOM 794 C C . VAL A 1 100 ? -4.002 -3.900 -3.166 1.00 92.19 100 VAL A C 1
ATOM 796 O O . VAL A 1 100 ? -3.271 -4.873 -3.349 1.00 92.19 100 VAL A O 1
ATOM 799 N N . ALA A 1 101 ? -3.830 -3.050 -2.157 1.00 94.06 101 ALA A N 1
ATOM 800 C CA . ALA A 1 101 ? -3.021 -3.336 -0.979 1.00 94.06 101 ALA A CA 1
ATOM 801 C C . ALA A 1 101 ? -3.963 -3.725 0.162 1.00 94.06 101 ALA A C 1
ATOM 803 O O . ALA A 1 101 ? -4.800 -2.922 0.570 1.00 94.06 101 ALA A O 1
ATOM 804 N N . GLY A 1 102 ? -3.853 -4.953 0.659 1.00 91.62 102 GLY A N 1
ATOM 805 C CA . GLY A 1 102 ? -4.691 -5.483 1.731 1.00 91.62 102 GLY A CA 1
ATOM 806 C C . GLY A 1 102 ? -3.867 -5.997 2.906 1.00 91.62 102 GLY A C 1
ATOM 807 O O . GLY A 1 102 ? -2.690 -6.321 2.756 1.00 91.62 102 GLY A O 1
ATOM 808 N N . CYS A 1 103 ? -4.469 -6.102 4.088 1.00 88.69 103 CYS A N 1
ATOM 809 C CA . CYS A 1 103 ? -3.832 -6.784 5.214 1.00 88.69 103 CYS A CA 1
ATOM 810 C C . CYS A 1 103 ? -3.428 -8.213 4.812 1.00 88.69 103 CYS A C 1
ATOM 812 O O . CYS A 1 103 ? -4.283 -9.012 4.443 1.00 88.69 103 CYS A O 1
ATOM 814 N N . ALA A 1 104 ? -2.140 -8.558 4.919 1.00 85.44 104 ALA A N 1
ATOM 815 C CA . ALA A 1 104 ? -1.648 -9.887 4.543 1.00 85.44 104 ALA A CA 1
ATOM 816 C C . ALA A 1 104 ? -2.231 -11.022 5.408 1.00 85.44 104 ALA A C 1
ATOM 818 O O . ALA A 1 104 ? -2.249 -12.174 4.987 1.00 85.44 104 ALA A O 1
ATOM 819 N N . GLN A 1 105 ? -2.697 -10.691 6.615 1.00 82.19 105 GLN A N 1
ATOM 820 C CA . GLN A 1 105 ? -3.315 -11.625 7.558 1.00 82.19 105 GLN A CA 1
ATOM 821 C C . GLN A 1 105 ? -4.845 -11.533 7.578 1.00 82.19 105 GLN A C 1
ATOM 823 O O . GLN A 1 105 ? -5.476 -12.276 8.320 1.00 82.19 105 GLN A O 1
ATOM 828 N N . ASP A 1 106 ? -5.431 -10.597 6.826 1.00 83.06 106 ASP A N 1
ATOM 829 C CA . ASP A 1 106 ? -6.874 -10.325 6.797 1.00 83.06 106 ASP A CA 1
ATOM 830 C C . ASP A 1 106 ? -7.514 -10.043 8.178 1.00 83.06 106 ASP A C 1
ATOM 832 O O . ASP A 1 106 ? -8.692 -10.283 8.412 1.00 83.06 106 ASP A O 1
ATOM 836 N N . GLN A 1 107 ? -6.732 -9.523 9.134 1.00 85.50 107 GLN A N 1
ATOM 837 C CA . GLN A 1 107 ? -7.203 -9.274 10.507 1.00 85.50 107 GLN A CA 1
ATOM 838 C C . GLN A 1 107 ? -7.604 -7.823 10.767 1.00 85.50 107 GLN A C 1
ATOM 840 O O . GLN A 1 107 ? -8.420 -7.547 11.651 1.00 85.50 107 GLN A O 1
ATOM 845 N N . CYS A 1 108 ? -6.977 -6.874 10.059 1.00 84.62 108 CYS A N 1
ATOM 846 C CA . CYS A 1 108 ? -7.102 -5.457 10.386 1.00 84.62 108 CYS A CA 1
ATOM 847 C C . CYS A 1 108 ? -7.987 -4.639 9.439 1.00 84.62 108 CYS A C 1
ATOM 849 O O . CYS A 1 108 ? -8.142 -3.441 9.678 1.00 84.62 108 CYS A O 1
ATOM 851 N N . GLU A 1 109 ? -8.589 -5.272 8.424 1.00 89.06 109 GLU A N 1
ATOM 852 C CA . GLU A 1 109 ? -9.464 -4.646 7.407 1.00 89.06 109 GLU A CA 1
ATOM 853 C C . GLU A 1 109 ? -8.792 -3.520 6.603 1.00 89.06 109 GLU A C 1
ATOM 855 O O . GLU A 1 109 ? -9.445 -2.780 5.870 1.00 89.06 109 GLU A O 1
ATOM 860 N N . TYR A 1 110 ? -7.467 -3.386 6.712 1.00 92.00 110 TYR A N 1
ATOM 861 C CA . TYR A 1 110 ? -6.705 -2.480 5.869 1.00 92.00 110 TYR A CA 1
ATOM 862 C C . TYR A 1 110 ? -6.875 -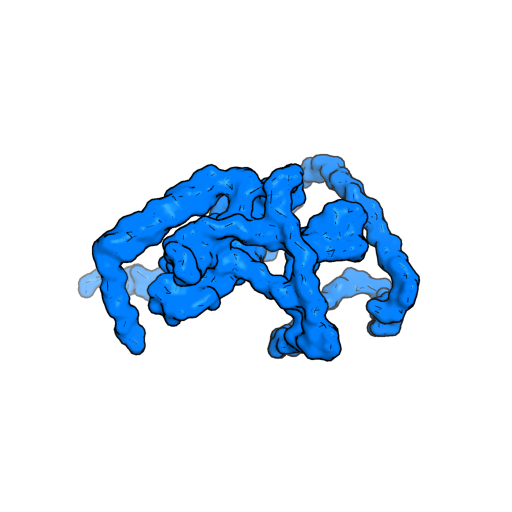2.891 4.407 1.00 92.00 110 TYR A C 1
ATOM 864 O O . TYR A 1 110 ? -6.525 -4.015 4.037 1.00 92.00 110 TYR A O 1
ATOM 872 N N . PHE A 1 111 ? -7.397 -1.977 3.593 1.00 91.94 111 PHE A N 1
ATOM 873 C CA . PHE A 1 111 ? -7.672 -2.210 2.185 1.00 91.94 111 PHE A CA 1
ATOM 874 C C . PHE A 1 111 ? -7.566 -0.901 1.400 1.00 91.94 111 PHE A C 1
ATOM 876 O O . PHE A 1 111 ? -8.279 0.060 1.683 1.00 91.94 111 PHE A O 1
ATOM 883 N N . VAL A 1 112 ? -6.698 -0.870 0.389 1.00 93.25 112 VAL A N 1
ATOM 884 C CA . VAL A 1 112 ? -6.482 0.295 -0.474 1.00 93.25 112 VAL A CA 1
ATOM 885 C C . VAL A 1 112 ? -6.509 -0.125 -1.946 1.00 93.25 112 VAL A C 1
ATOM 887 O O . VAL A 1 112 ? -5.646 -0.891 -2.376 1.00 93.25 112 VAL A O 1
ATOM 890 N N . PRO A 1 113 ? -7.445 0.391 -2.762 1.00 92.31 113 PRO A N 1
ATOM 891 C CA . PRO A 1 113 ? -7.486 0.119 -4.197 1.00 92.31 113 PRO A CA 1
ATOM 892 C C . PRO A 1 113 ? -6.445 0.953 -4.954 1.00 92.31 113 PRO A C 1
ATOM 894 O O . PRO A 1 113 ? -6.730 2.064 -5.404 1.00 92.31 113 PRO A O 1
ATOM 897 N N . LEU A 1 114 ? -5.233 0.413 -5.107 1.00 92.69 114 LEU A N 1
ATOM 898 C CA . LEU A 1 114 ? -4.067 1.112 -5.663 1.00 92.69 114 LEU A CA 1
ATOM 899 C C . LEU A 1 114 ? -4.304 1.671 -7.072 1.00 92.69 114 LEU A C 1
ATOM 901 O O . LEU A 1 114 ? -3.834 2.768 -7.377 1.00 92.69 114 LEU A O 1
ATOM 905 N N . GLU A 1 115 ? -5.078 0.972 -7.909 1.00 88.88 115 GLU A N 1
ATOM 906 C CA . GLU A 1 115 ? -5.373 1.416 -9.280 1.00 88.88 115 GLU A CA 1
ATOM 907 C C . GLU A 1 115 ? -6.005 2.821 -9.325 1.00 88.88 115 GLU A C 1
ATOM 909 O O . GLU A 1 115 ? -5.752 3.600 -10.243 1.00 88.88 115 GLU A O 1
ATOM 914 N N . ARG A 1 116 ? -6.788 3.196 -8.300 1.00 90.12 116 ARG A N 1
ATOM 915 C CA . ARG A 1 116 ? -7.449 4.512 -8.233 1.00 90.12 116 ARG A CA 1
ATOM 916 C C . ARG A 1 116 ? -6.473 5.674 -8.066 1.00 90.12 116 ARG A C 1
ATOM 918 O O . ARG A 1 116 ? -6.813 6.809 -8.404 1.00 90.12 116 ARG A O 1
ATOM 925 N N . PHE A 1 117 ? -5.285 5.397 -7.540 1.00 90.44 117 PHE A N 1
ATOM 926 C CA . PHE A 1 117 ? -4.288 6.407 -7.211 1.00 90.44 117 PHE A CA 1
ATOM 927 C C . PHE A 1 117 ? -3.241 6.574 -8.317 1.00 90.44 117 PHE A C 1
ATOM 929 O O . PHE A 1 117 ? -2.651 7.647 -8.434 1.00 90.44 117 PHE A O 1
ATOM 936 N N . PHE A 1 118 ? -3.053 5.573 -9.188 1.00 88.25 118 PHE A N 1
ATOM 937 C CA . PHE A 1 118 ? -1.997 5.595 -10.208 1.00 88.25 118 PHE A CA 1
ATOM 938 C C . PHE A 1 118 ? -2.077 6.789 -11.169 1.00 88.25 118 PHE A C 1
ATOM 940 O O . PHE A 1 118 ? -1.039 7.246 -11.630 1.00 88.25 118 PHE A O 1
ATOM 947 N N . ASN A 1 119 ? -3.263 7.343 -11.430 1.00 85.88 119 ASN A N 1
ATOM 948 C CA . ASN A 1 119 ? -3.436 8.508 -12.310 1.00 85.88 119 ASN A CA 1
ATOM 949 C C . ASN A 1 119 ? -3.613 9.838 -11.555 1.00 85.88 119 ASN A C 1
ATOM 951 O O . ASN A 1 119 ? -3.857 10.874 -12.171 1.00 85.88 119 ASN A O 1
ATOM 955 N N . LYS A 1 120 ? -3.512 9.847 -10.219 1.00 87.06 120 LYS A N 1
ATOM 956 C CA . LYS A 1 120 ? -3.657 11.072 -9.420 1.00 87.06 120 LYS A CA 1
ATOM 957 C C . LYS A 1 120 ? -2.389 11.921 -9.513 1.00 87.06 120 LYS A C 1
ATOM 959 O O . LYS A 1 120 ? -1.281 11.421 -9.314 1.00 87.06 120 LYS A O 1
ATOM 964 N N . GLY A 1 121 ? -2.541 13.208 -9.822 1.00 83.12 121 GLY A N 1
ATOM 965 C CA . GLY A 1 121 ? -1.406 14.124 -10.001 1.00 83.12 121 GLY A CA 1
ATOM 966 C C . GLY A 1 121 ? -0.685 14.485 -8.699 1.00 83.12 121 GLY A C 1
ATOM 967 O O . GLY A 1 121 ? 0.494 14.811 -8.731 1.00 83.12 121 GLY A O 1
ATOM 968 N N . ASN A 1 122 ? -1.370 14.388 -7.560 1.00 85.31 122 ASN A N 1
ATOM 969 C CA . ASN A 1 122 ? -0.881 14.795 -6.242 1.00 85.31 122 ASN A CA 1
ATOM 970 C C . ASN A 1 122 ? -0.412 13.629 -5.357 1.00 85.31 122 ASN A C 1
ATOM 972 O O . ASN A 1 122 ? -0.268 13.803 -4.148 1.00 85.31 122 ASN A O 1
ATOM 976 N N . ILE A 1 123 ? -0.183 12.445 -5.930 1.00 89.94 123 ILE A N 1
ATOM 977 C CA . ILE A 1 123 ? 0.317 11.321 -5.141 1.00 89.94 123 ILE A CA 1
ATOM 978 C C . ILE A 1 123 ? 1.754 11.592 -4.686 1.00 89.94 123 ILE A C 1
ATOM 980 O O . ILE A 1 123 ? 2.581 12.104 -5.443 1.00 89.94 123 ILE A O 1
ATOM 984 N N . LEU A 1 124 ? 2.059 11.224 -3.445 1.00 93.00 124 LEU A N 1
ATOM 985 C CA . LEU A 1 124 ? 3.428 11.250 -2.953 1.00 93.00 124 LEU A CA 1
ATOM 986 C C . LEU A 1 124 ? 4.250 10.209 -3.721 1.00 93.00 124 LEU A C 1
ATOM 988 O O . LEU A 1 124 ? 3.839 9.058 -3.810 1.00 93.00 124 LEU A O 1
ATOM 992 N N . GLU A 1 125 ? 5.414 10.589 -4.240 1.00 93.06 125 GLU A N 1
ATOM 993 C CA . GLU A 1 125 ? 6.325 9.696 -4.964 1.00 93.06 125 GLU A CA 1
ATOM 994 C C . GLU A 1 125 ? 7.668 9.584 -4.231 1.00 93.06 125 GLU A C 1
ATOM 996 O O . GLU A 1 125 ? 8.126 10.541 -3.604 1.00 93.06 125 GLU A O 1
ATOM 1001 N N . ARG A 1 126 ? 8.325 8.422 -4.313 1.00 93.94 126 ARG A N 1
ATOM 1002 C CA . ARG A 1 126 ? 9.649 8.188 -3.715 1.00 93.94 126 ARG A CA 1
ATOM 1003 C C . ARG A 1 126 ? 10.492 7.260 -4.580 1.00 93.94 126 ARG A C 1
ATOM 1005 O O . ARG A 1 126 ? 10.018 6.228 -5.047 1.00 93.94 126 ARG A O 1
ATOM 1012 N N . GLU A 1 127 ? 11.764 7.608 -4.756 1.00 92.19 127 GLU A N 1
ATOM 1013 C CA . GLU A 1 127 ? 12.769 6.702 -5.317 1.00 92.19 127 GLU A CA 1
ATOM 1014 C C . GLU A 1 127 ? 13.302 5.800 -4.196 1.00 92.19 127 GLU A C 1
ATOM 1016 O O . GLU A 1 127 ? 13.705 6.282 -3.137 1.00 92.19 127 GLU A O 1
ATOM 1021 N N . TYR A 1 128 ? 13.267 4.485 -4.410 1.00 90.56 128 TYR A N 1
ATOM 1022 C CA . TYR A 1 128 ? 13.724 3.507 -3.423 1.00 90.56 128 TYR A CA 1
ATOM 1023 C C . TYR A 1 128 ? 15.136 3.029 -3.776 1.00 90.56 128 TYR A C 1
ATOM 1025 O O . TYR A 1 128 ? 15.379 2.687 -4.938 1.00 90.56 128 TYR A O 1
ATOM 1033 N N . PRO A 1 129 ? 16.067 2.962 -2.806 1.00 89.88 129 PRO A N 1
ATOM 1034 C CA . PRO A 1 129 ? 17.449 2.591 -3.083 1.00 89.88 129 PRO A CA 1
ATOM 1035 C C . PRO A 1 129 ? 17.547 1.150 -3.591 1.00 89.88 129 PRO A C 1
ATOM 1037 O O . PRO A 1 129 ? 16.768 0.279 -3.190 1.00 89.88 129 PRO A O 1
ATOM 1040 N N . SER A 1 130 ? 18.516 0.910 -4.475 1.00 86.25 130 SER A N 1
ATOM 1041 C CA . SER A 1 130 ? 18.811 -0.428 -4.991 1.00 86.25 130 SER A CA 1
ATOM 1042 C C . SER A 1 130 ? 19.336 -1.343 -3.879 1.00 86.25 130 SER A C 1
ATOM 1044 O O . SER A 1 130 ? 20.046 -0.899 -2.978 1.00 86.25 130 SER A O 1
ATOM 1046 N N . ARG A 1 131 ? 18.995 -2.628 -3.965 1.00 83.06 131 ARG A N 1
ATOM 1047 C CA . ARG A 1 131 ? 19.528 -3.732 -3.156 1.00 83.06 131 ARG A CA 1
ATOM 1048 C C . ARG A 1 131 ? 20.763 -4.364 -3.789 1.00 83.06 131 ARG A C 1
ATOM 1050 O O . ARG A 1 131 ? 21.431 -5.147 -3.132 1.00 83.06 131 ARG A O 1
ATOM 1057 N N . THR A 1 132 ? 21.066 -4.063 -5.054 1.00 71.00 132 THR A N 1
ATOM 1058 C CA . THR A 1 132 ? 22.244 -4.619 -5.739 1.00 71.00 132 THR A CA 1
ATOM 1059 C C . THR A 1 132 ? 23.518 -4.310 -4.947 1.00 71.00 132 THR A C 1
ATOM 1061 O O . THR A 1 132 ? 23.739 -3.133 -4.643 1.00 71.00 132 THR A O 1
ATOM 1064 N N . PRO A 1 133 ? 24.357 -5.316 -4.640 1.00 69.62 133 PRO A N 1
ATOM 1065 C CA . PRO A 1 133 ? 24.455 -6.626 -5.303 1.00 69.62 133 PRO A CA 1
ATOM 1066 C C . PRO A 1 133 ? 23.569 -7.766 -4.755 1.00 69.62 133 PRO A C 1
ATOM 1068 O O . PRO A 1 133 ? 23.598 -8.842 -5.345 1.00 69.62 133 PRO A O 1
ATOM 1071 N N . ASP A 1 134 ? 22.763 -7.551 -3.712 1.00 74.31 134 ASP A N 1
ATOM 1072 C CA . ASP A 1 134 ? 22.029 -8.598 -2.978 1.00 74.31 134 ASP A CA 1
ATOM 1073 C C . ASP A 1 134 ? 20.501 -8.558 -3.225 1.00 74.31 134 ASP A C 1
ATOM 1075 O O . ASP A 1 134 ? 19.725 -8.147 -2.354 1.00 74.31 134 ASP A O 1
ATOM 1079 N N . PRO A 1 135 ? 20.010 -8.960 -4.415 1.00 70.44 135 PRO A N 1
ATOM 1080 C CA . PRO A 1 135 ? 18.579 -9.011 -4.683 1.00 70.44 135 PRO A CA 1
ATOM 1081 C C . PRO A 1 135 ? 17.891 -10.094 -3.843 1.00 70.44 135 PRO A C 1
ATOM 1083 O O . PRO A 1 135 ? 18.449 -11.161 -3.572 1.00 70.44 135 PRO A O 1
ATOM 1086 N N . VAL A 1 136 ? 16.629 -9.851 -3.488 1.00 70.06 136 VAL A N 1
ATOM 1087 C CA . VAL A 1 136 ? 15.805 -10.858 -2.808 1.00 70.06 136 VAL A CA 1
ATOM 1088 C C . VAL A 1 136 ? 15.438 -11.949 -3.812 1.00 70.06 136 VAL A C 1
ATOM 1090 O O . VAL A 1 136 ? 14.709 -11.699 -4.770 1.00 70.06 136 VAL A O 1
ATOM 1093 N N . ARG A 1 137 ? 15.924 -13.174 -3.585 1.00 57.31 137 ARG A N 1
ATOM 1094 C CA . ARG A 1 137 ? 15.520 -14.365 -4.346 1.00 57.31 137 ARG A CA 1
ATOM 1095 C C . ARG A 1 137 ? 14.267 -14.959 -3.705 1.00 57.31 137 ARG A C 1
ATOM 1097 O O . ARG A 1 137 ? 14.320 -15.425 -2.568 1.00 57.31 137 ARG A O 1
ATOM 1104 N N . HIS A 1 138 ? 13.132 -14.929 -4.396 1.00 45.56 138 HIS A N 1
ATOM 1105 C CA . HIS A 1 138 ? 11.902 -15.527 -3.881 1.00 45.56 138 HIS A CA 1
ATOM 1106 C C . HIS A 1 138 ? 11.932 -17.055 -4.074 1.00 45.56 138 HIS A C 1
ATOM 1108 O O . HIS A 1 138 ? 12.150 -17.555 -5.169 1.00 45.56 138 HIS A O 1
ATOM 1114 N N . VAL A 1 139 ? 11.657 -17.816 -3.008 1.00 45.84 139 VAL A N 1
ATOM 1115 C CA . VAL A 1 139 ? 11.724 -19.300 -2.969 1.00 45.84 139 VAL A CA 1
ATOM 1116 C C . VAL A 1 139 ? 10.788 -19.991 -3.991 1.00 45.84 139 VAL A C 1
ATOM 1118 O O . VAL A 1 139 ? 10.963 -21.166 -4.308 1.00 45.84 139 VAL A O 1
ATOM 1121 N N . ARG A 1 140 ? 9.811 -19.262 -4.554 1.00 41.00 140 ARG A N 1
ATOM 1122 C CA . ARG A 1 140 ? 8.815 -19.755 -5.525 1.00 41.00 140 ARG A CA 1
ATOM 1123 C C . ARG A 1 140 ? 9.205 -19.651 -7.004 1.00 41.00 140 ARG A C 1
ATOM 1125 O O . ARG A 1 140 ? 8.362 -19.953 -7.843 1.00 41.00 140 ARG A O 1
ATOM 1132 N N . ASP A 1 141 ? 10.470 -19.411 -7.338 1.00 41.19 141 ASP A N 1
ATOM 1133 C CA . ASP A 1 141 ? 10.993 -19.641 -8.702 1.00 41.19 141 ASP A CA 1
ATOM 1134 C C . ASP A 1 141 ? 11.027 -21.148 -9.103 1.00 41.19 141 ASP A C 1
ATOM 1136 O O . ASP A 1 141 ? 11.734 -21.553 -10.021 1.00 41.19 141 ASP A O 1
ATOM 1140 N N . SER A 1 142 ? 10.255 -22.001 -8.415 1.00 34.81 142 SER A N 1
ATOM 1141 C CA . SER A 1 142 ? 10.138 -23.456 -8.596 1.00 34.81 142 SER A CA 1
ATOM 1142 C C . SER A 1 142 ? 8.706 -23.943 -8.913 1.00 34.81 142 SER A C 1
ATOM 1144 O O . SER A 1 142 ? 8.443 -25.143 -8.870 1.00 34.81 142 SER A O 1
ATOM 1146 N N . ALA A 1 143 ? 7.773 -23.052 -9.277 1.00 31.14 143 ALA A N 1
ATOM 1147 C CA . ALA A 1 143 ? 6.450 -23.414 -9.817 1.00 31.14 143 ALA A CA 1
ATOM 1148 C C . ALA A 1 143 ? 6.372 -23.109 -11.331 1.00 31.14 143 ALA A C 1
ATOM 1150 O O . ALA A 1 143 ? 7.072 -22.215 -11.806 1.00 31.14 143 ALA A O 1
ATOM 1151 N N . PRO A 1 144 ? 5.581 -23.869 -12.116 1.00 32.88 144 PRO A N 1
ATOM 1152 C CA . PRO A 1 144 ? 5.801 -24.030 -13.545 1.00 32.88 144 PRO A CA 1
ATOM 1153 C C . PRO A 1 144 ? 5.602 -22.726 -14.315 1.00 32.88 144 PRO A C 1
ATOM 1155 O O . PRO A 1 144 ? 4.584 -22.046 -14.212 1.00 32.88 144 PRO A O 1
ATOM 1158 N N . MET A 1 145 ? 6.617 -22.446 -15.124 1.00 34.31 145 MET A N 1
ATOM 1159 C CA . MET A 1 145 ? 6.685 -21.432 -16.161 1.00 34.31 145 MET A CA 1
ATOM 1160 C C . MET A 1 145 ? 5.366 -21.349 -16.942 1.00 34.31 145 MET A C 1
ATOM 1162 O O . MET A 1 145 ? 4.915 -22.342 -17.518 1.00 34.31 145 MET A O 1
ATOM 1166 N N . TYR A 1 146 ? 4.773 -20.156 -16.996 1.00 34.03 146 TYR A N 1
ATOM 1167 C CA . TYR A 1 146 ? 3.763 -19.816 -17.994 1.00 34.03 146 TYR A CA 1
ATOM 1168 C C . TYR A 1 146 ? 4.327 -20.171 -19.379 1.00 34.03 146 TYR A C 1
ATOM 1170 O O . TYR A 1 146 ? 5.312 -19.581 -19.820 1.00 34.03 146 TYR A O 1
ATOM 1178 N N . LYS A 1 147 ? 3.751 -21.186 -20.033 1.00 30.69 147 LYS A N 1
ATOM 1179 C CA . LYS A 1 147 ? 4.071 -21.568 -21.411 1.00 30.69 147 LYS A CA 1
ATOM 1180 C C . LYS A 1 147 ? 3.111 -20.818 -22.337 1.00 30.69 147 LYS A C 1
ATOM 1182 O O . LYS A 1 147 ? 1.944 -21.197 -22.397 1.00 30.69 147 LYS A O 1
ATOM 1187 N N . PRO A 1 148 ? 3.547 -19.773 -23.054 1.00 34.72 148 PRO A N 1
ATOM 1188 C CA . PRO A 1 148 ? 2.747 -19.231 -24.138 1.00 34.72 148 PRO A CA 1
ATOM 1189 C C . PRO A 1 148 ? 2.694 -20.267 -25.266 1.00 34.72 148 PRO A C 1
ATOM 1191 O O . PRO A 1 148 ? 3.717 -20.628 -25.847 1.00 34.72 148 PRO A O 1
ATOM 1194 N N . GLU A 1 149 ? 1.500 -20.758 -25.585 1.00 33.88 149 GLU A N 1
ATOM 1195 C CA . GLU A 1 149 ? 1.254 -21.583 -26.769 1.00 33.88 149 GLU A CA 1
ATOM 1196 C C . GLU A 1 149 ? 1.305 -20.720 -28.037 1.00 33.88 149 GLU A C 1
ATOM 1198 O O . GLU A 1 149 ? 0.279 -20.505 -28.670 1.00 33.88 149 GLU A O 1
ATOM 1203 N N . ARG A 1 150 ? 2.484 -20.204 -28.418 1.00 38.38 150 ARG A N 1
ATOM 1204 C CA . ARG A 1 150 ? 2.825 -19.879 -29.817 1.00 38.38 150 ARG A CA 1
ATOM 1205 C C . ARG A 1 150 ? 4.318 -20.096 -30.065 1.00 38.38 150 ARG A C 1
ATOM 1207 O O . ARG A 1 150 ? 5.172 -19.653 -29.307 1.00 38.38 150 ARG A O 1
ATOM 1214 N N . TYR A 1 151 ? 4.574 -20.843 -31.134 1.00 39.62 151 TYR A N 1
ATOM 1215 C CA . TYR A 1 151 ? 5.844 -21.424 -31.556 1.00 39.62 151 TYR A CA 1
ATOM 1216 C C . TYR A 1 151 ? 6.865 -20.367 -32.002 1.00 39.62 151 TYR A C 1
ATOM 1218 O O . TYR A 1 151 ? 6.559 -19.534 -32.851 1.00 39.62 151 TYR A O 1
ATOM 1226 N N . GLY A 1 152 ? 8.087 -20.463 -31.469 1.00 37.50 152 GLY A N 1
ATOM 1227 C CA . GLY A 1 152 ? 9.248 -19.650 -31.848 1.00 37.50 152 GLY A CA 1
ATOM 1228 C C . GLY A 1 152 ? 9.999 -19.160 -30.614 1.00 37.50 152 GLY A C 1
ATOM 1229 O O . GLY A 1 152 ? 9.767 -18.052 -30.153 1.00 37.50 152 GLY A O 1
ATOM 1230 N N . THR A 1 153 ? 10.840 -20.020 -30.039 1.00 43.69 153 THR A N 1
ATOM 1231 C CA . THR A 1 153 ? 11.548 -19.829 -28.760 1.00 43.69 153 THR A CA 1
ATOM 1232 C C . THR A 1 153 ? 12.521 -18.644 -28.783 1.00 43.69 153 THR A C 1
ATOM 1234 O O . THR A 1 153 ? 13.557 -18.755 -29.443 1.00 43.69 153 THR A O 1
ATOM 1237 N N . PRO A 1 154 ? 12.272 -17.560 -28.023 1.00 38.81 154 PRO A N 1
ATOM 1238 C CA . PRO A 1 154 ? 13.278 -16.544 -27.752 1.00 38.81 154 PRO A CA 1
ATOM 1239 C C . PRO A 1 154 ? 14.196 -17.067 -26.645 1.00 38.81 154 PRO A C 1
ATOM 1241 O O . PRO A 1 154 ? 13.740 -17.491 -25.579 1.00 38.81 154 PRO A O 1
ATOM 1244 N N . GLY A 1 155 ? 15.494 -17.101 -26.928 1.00 37.25 155 GLY A N 1
ATOM 1245 C CA . GLY A 1 155 ? 16.506 -17.581 -26.002 1.00 37.25 155 GLY A CA 1
ATOM 1246 C C . GLY A 1 155 ? 16.717 -16.612 -24.842 1.00 37.25 155 GLY A C 1
ATOM 1247 O O . GLY A 1 155 ? 16.633 -15.397 -24.983 1.00 37.25 155 GLY A O 1
ATOM 1248 N N . LEU A 1 156 ? 17.078 -17.180 -23.695 1.00 43.12 156 LEU A N 1
ATOM 1249 C CA . LEU A 1 156 ? 17.401 -16.527 -22.422 1.00 43.12 156 LEU A CA 1
ATOM 1250 C C . LEU A 1 156 ? 18.499 -15.433 -22.510 1.00 43.12 156 LEU A C 1
ATOM 1252 O O . LEU A 1 156 ? 18.693 -14.681 -21.560 1.00 43.12 156 LEU A O 1
ATOM 1256 N N . LEU A 1 157 ? 19.192 -15.312 -23.650 1.00 40.72 157 LEU A N 1
ATOM 1257 C CA . LEU A 1 157 ? 20.150 -14.241 -23.948 1.00 40.72 157 LEU A CA 1
ATOM 1258 C C . LEU A 1 157 ? 19.498 -12.924 -24.415 1.00 40.72 157 LEU A C 1
ATOM 1260 O O . LEU A 1 157 ? 20.111 -11.872 -24.248 1.00 40.72 157 LEU A O 1
ATOM 1264 N N . ASP A 1 158 ? 18.258 -12.938 -24.914 1.00 39.41 158 ASP A N 1
ATOM 1265 C CA . ASP A 1 158 ? 17.588 -11.723 -25.413 1.00 39.41 158 ASP A CA 1
ATOM 1266 C C . ASP A 1 158 ? 17.025 -10.839 -24.289 1.00 39.41 158 ASP A C 1
ATOM 1268 O O . ASP A 1 158 ? 16.767 -9.652 -24.487 1.00 39.41 158 ASP A O 1
ATOM 1272 N N . MET A 1 159 ? 16.899 -11.379 -23.072 1.00 41.06 159 MET A N 1
ATOM 1273 C CA . MET A 1 159 ? 16.529 -10.607 -21.878 1.00 41.06 159 MET A CA 1
ATOM 1274 C C . MET A 1 159 ? 17.710 -9.870 -21.228 1.00 41.06 159 MET A C 1
ATOM 1276 O O . MET A 1 159 ? 17.502 -9.084 -20.306 1.00 41.06 159 MET A O 1
ATOM 1280 N N . ILE A 1 160 ? 18.935 -10.101 -21.712 1.00 43.16 160 ILE A N 1
ATOM 1281 C CA . ILE A 1 160 ? 20.162 -9.413 -21.274 1.00 43.16 160 ILE A CA 1
ATOM 1282 C C . ILE A 1 160 ? 20.671 -8.479 -22.394 1.00 43.16 160 ILE A C 1
ATOM 1284 O O . ILE A 1 160 ? 21.822 -8.048 -22.393 1.00 43.16 160 ILE A O 1
ATOM 1288 N N . SER A 1 161 ? 19.834 -8.143 -23.382 1.00 35.88 161 SER A N 1
ATOM 1289 C CA . SER A 1 161 ? 20.258 -7.251 -24.462 1.00 35.88 161 SER A CA 1
ATOM 1290 C C . SER A 1 161 ? 20.491 -5.825 -23.928 1.00 35.88 161 SER A C 1
ATOM 1292 O O . SER A 1 161 ? 19.600 -5.260 -23.292 1.00 35.88 161 SER A O 1
ATOM 1294 N N . PRO A 1 162 ? 21.654 -5.194 -24.188 1.00 34.28 162 PRO A N 1
ATOM 1295 C CA . PRO A 1 162 ? 21.981 -3.852 -23.698 1.00 34.28 162 PRO A CA 1
ATOM 1296 C C . PRO A 1 162 ? 21.232 -2.735 -24.449 1.00 34.28 162 PRO A C 1
ATOM 1298 O O . PRO A 1 162 ? 21.561 -1.561 -24.294 1.00 34.28 162 PRO A O 1
ATOM 1301 N N . HIS A 1 163 ? 20.247 -3.079 -25.283 1.00 36.62 163 HIS A N 1
ATOM 1302 C CA . HIS A 1 163 ? 19.464 -2.122 -26.057 1.00 36.62 163 HIS A CA 1
ATOM 1303 C C . HIS A 1 163 ? 18.108 -1.877 -25.386 1.00 36.62 163 HIS A C 1
ATOM 1305 O O . HIS A 1 163 ? 17.459 -2.829 -24.950 1.00 36.62 163 HIS A O 1
ATOM 1311 N N . PRO A 1 164 ? 17.669 -0.609 -25.283 1.00 35.16 164 PRO A N 1
ATOM 1312 C CA . PRO A 1 164 ? 16.449 -0.257 -24.575 1.00 35.16 164 PRO A CA 1
ATOM 1313 C C . PRO A 1 164 ? 15.265 -0.988 -25.205 1.00 35.16 164 PRO A C 1
ATOM 1315 O O . PRO A 1 164 ? 15.041 -0.886 -26.411 1.00 35.16 164 PRO A O 1
ATOM 1318 N N . LEU A 1 165 ? 14.512 -1.718 -24.378 1.00 36.28 165 LEU A N 1
ATOM 1319 C CA . LEU A 1 165 ? 13.246 -2.330 -24.764 1.00 36.28 165 LEU A CA 1
ATOM 1320 C C . LEU A 1 165 ? 12.355 -1.235 -25.362 1.00 36.28 165 LEU A C 1
ATOM 1322 O O . LEU A 1 165 ? 11.840 -0.378 -24.638 1.00 36.28 165 LEU A O 1
ATOM 1326 N N . VAL A 1 166 ? 12.184 -1.239 -26.686 1.00 38.97 166 VAL A N 1
ATOM 1327 C CA . VAL A 1 166 ? 11.154 -0.431 -27.339 1.00 38.97 166 VAL A CA 1
ATOM 1328 C C . VAL A 1 166 ? 9.830 -1.091 -26.993 1.00 38.97 166 VAL A C 1
ATOM 1330 O O . VAL A 1 166 ? 9.364 -2.010 -27.660 1.00 38.97 166 VAL A O 1
ATOM 1333 N N . MET A 1 167 ? 9.267 -0.656 -25.872 1.00 34.22 167 MET A N 1
ATOM 1334 C CA . MET A 1 167 ? 7.931 -1.037 -25.453 1.00 34.22 167 MET A CA 1
ATOM 1335 C C . MET A 1 167 ? 6.939 -0.511 -26.498 1.00 34.22 167 MET A C 1
ATOM 1337 O O . MET A 1 167 ? 7.000 0.682 -26.824 1.00 34.22 167 MET A O 1
ATOM 1341 N N . PRO A 1 168 ? 6.027 -1.345 -27.023 1.00 35.84 168 PRO A N 1
ATOM 1342 C CA . PRO A 1 168 ? 4.941 -0.845 -27.849 1.00 35.84 168 PRO A CA 1
ATOM 1343 C C . PRO A 1 168 ? 4.163 0.212 -27.055 1.00 35.84 168 PRO A C 1
ATOM 1345 O O . PRO A 1 168 ? 3.922 0.057 -25.854 1.00 35.84 168 PRO A O 1
ATOM 1348 N N . GLN A 1 169 ? 3.831 1.326 -27.709 1.00 29.17 169 GLN A N 1
ATOM 1349 C CA . GLN A 1 169 ? 3.006 2.363 -27.100 1.00 29.17 169 GLN A CA 1
ATOM 1350 C C . GLN A 1 169 ? 1.663 1.743 -26.698 1.00 29.17 169 GLN A C 1
ATOM 1352 O O . GLN A 1 169 ? 1.052 1.022 -27.480 1.00 29.17 169 GLN A O 1
ATOM 1357 N N . TYR A 1 170 ? 1.231 1.989 -25.460 1.00 38.28 170 TYR A N 1
ATOM 1358 C CA . TYR A 1 170 ? -0.082 1.557 -24.995 1.00 38.28 170 TYR A CA 1
ATOM 1359 C C . TYR A 1 170 ? -1.156 2.328 -25.767 1.00 38.28 170 TYR A C 1
ATOM 1361 O O . TYR A 1 170 ? -1.388 3.509 -25.501 1.00 38.28 170 TYR A O 1
ATOM 1369 N N . GLU A 1 171 ? -1.788 1.666 -26.731 1.00 34.28 171 GLU A N 1
ATOM 1370 C CA . GLU A 1 171 ? -3.011 2.148 -27.359 1.00 34.28 171 GLU A CA 1
ATOM 1371 C C . GLU A 1 171 ? -4.196 1.740 -26.482 1.00 34.28 171 GLU A C 1
ATOM 1373 O O . GLU A 1 171 ? -4.380 0.566 -26.154 1.00 34.28 171 GLU A O 1
ATOM 1378 N N . VAL A 1 172 ? -4.984 2.732 -26.057 1.00 33.84 172 VAL A N 1
ATOM 1379 C CA . VAL A 1 172 ? -6.231 2.509 -25.318 1.00 33.84 172 VAL A CA 1
ATOM 1380 C C . VAL A 1 172 ? -7.126 1.617 -26.185 1.00 33.84 172 VAL A C 1
ATOM 1382 O O . VAL A 1 172 ? -7.429 2.022 -27.309 1.00 33.84 172 VAL A O 1
ATOM 1385 N N . PRO A 1 173 ? -7.567 0.433 -25.717 1.00 37.50 173 PRO A N 1
ATOM 1386 C CA . PRO A 1 173 ? -8.430 -0.417 -26.523 1.00 37.50 173 PRO A CA 1
ATOM 1387 C C . PRO A 1 173 ? -9.712 0.343 -26.866 1.00 37.50 173 PRO A C 1
ATOM 1389 O O . PRO A 1 173 ? -10.450 0.756 -25.967 1.00 37.50 173 PRO A O 1
ATOM 1392 N N . HIS A 1 174 ? -9.979 0.533 -28.160 1.00 44.03 174 HIS A N 1
ATOM 1393 C CA . HIS A 1 174 ? -11.308 0.923 -28.621 1.00 44.03 174 HIS A CA 1
ATOM 1394 C C . HIS A 1 174 ? -12.295 -0.101 -28.063 1.00 44.03 174 HIS A C 1
ATOM 1396 O O . HIS A 1 174 ? -12.035 -1.300 -28.153 1.00 44.03 174 HIS A O 1
ATOM 1402 N N . SER A 1 175 ? -13.356 0.377 -27.410 1.00 45.47 175 SER A N 1
ATOM 1403 C CA . SER A 1 175 ? -14.345 -0.435 -26.698 1.00 45.47 175 SER A CA 1
ATOM 1404 C C . SER A 1 175 ? -14.670 -1.710 -27.475 1.00 45.47 175 SER A C 1
ATOM 1406 O O . SER A 1 175 ? -15.337 -1.664 -28.507 1.00 45.47 175 SER A O 1
ATOM 1408 N N . MET A 1 176 ? -14.159 -2.844 -27.002 1.00 46.59 176 MET A N 1
ATOM 1409 C CA . MET A 1 176 ? -14.452 -4.127 -27.616 1.00 46.59 176 MET A CA 1
ATOM 1410 C C . MET A 1 176 ? -15.843 -4.525 -27.127 1.00 46.59 176 MET A C 1
ATOM 1412 O O . MET A 1 176 ? -15.996 -5.008 -26.005 1.00 46.59 176 MET A O 1
ATOM 1416 N N . GLU A 1 177 ? -16.869 -4.236 -27.927 1.00 48.44 177 GLU A N 1
ATOM 1417 C CA . GLU A 1 177 ? -18.211 -4.765 -27.699 1.00 48.44 177 GLU A CA 1
ATOM 1418 C C . GLU A 1 177 ? -18.142 -6.286 -27.864 1.00 48.44 177 GLU A C 1
ATOM 1420 O O . GLU A 1 177 ? -18.092 -6.817 -28.972 1.00 48.44 177 GLU A O 1
ATOM 1425 N N . LEU A 1 178 ? -18.033 -6.997 -26.743 1.00 57.00 178 LEU A N 1
ATOM 1426 C CA . LEU A 1 178 ? -18.075 -8.452 -26.739 1.00 57.00 178 LEU A CA 1
ATOM 1427 C C . LEU A 1 178 ? -19.506 -8.900 -27.029 1.00 57.00 178 LEU A C 1
ATOM 1429 O O . LEU A 1 178 ? -20.455 -8.411 -26.412 1.00 57.00 178 LEU A O 1
ATOM 1433 N N . SER A 1 179 ? -19.648 -9.851 -27.951 1.00 68.31 179 SER A N 1
ATOM 1434 C CA . SER A 1 179 ? -20.939 -10.462 -28.248 1.00 68.31 179 SER A CA 1
ATOM 1435 C C . SER A 1 179 ? -21.467 -11.229 -27.028 1.00 68.31 179 SER A C 1
ATOM 1437 O O . SER A 1 179 ? -20.702 -11.720 -26.190 1.00 68.31 179 SER A O 1
ATOM 1439 N N . VAL A 1 180 ? -22.792 -11.354 -26.923 1.00 67.31 180 VAL A N 1
ATOM 1440 C CA . VAL A 1 180 ? -23.445 -12.111 -25.839 1.00 67.31 180 VAL A CA 1
ATOM 1441 C C . VAL A 1 180 ? -22.972 -13.572 -25.820 1.00 67.31 180 VAL A C 1
ATOM 1443 O O . VAL A 1 180 ? -22.793 -14.146 -24.747 1.00 67.31 180 VAL A O 1
ATOM 1446 N N . ASP A 1 181 ? -22.668 -14.148 -26.982 1.00 64.25 181 ASP A N 1
ATOM 1447 C CA . ASP A 1 181 ? -22.182 -15.525 -27.096 1.00 64.25 181 ASP A CA 1
ATOM 1448 C C . ASP A 1 181 ? -20.757 -15.700 -26.546 1.00 64.25 181 ASP A C 1
ATOM 1450 O O . ASP A 1 181 ? -20.456 -16.710 -25.902 1.00 64.25 181 ASP A O 1
ATOM 1454 N N . ASP A 1 182 ? -19.887 -14.698 -26.715 1.00 61.16 182 ASP A N 1
ATOM 1455 C CA . ASP A 1 182 ? -18.546 -14.702 -26.114 1.00 61.16 182 ASP A CA 1
ATOM 1456 C C . ASP A 1 182 ? -18.603 -14.561 -24.588 1.00 61.16 182 ASP A C 1
ATOM 1458 O O . ASP A 1 182 ? -17.789 -15.146 -23.865 1.00 61.16 182 ASP A O 1
ATOM 1462 N N . LEU A 1 183 ? -19.594 -13.823 -24.081 1.00 57.91 183 LEU A N 1
ATOM 1463 C CA . LEU A 1 183 ? -19.884 -13.728 -22.651 1.00 57.91 183 LEU A CA 1
ATOM 1464 C C . LEU A 1 183 ? -20.363 -15.070 -22.078 1.00 57.91 183 LEU A C 1
ATOM 1466 O O . LEU A 1 183 ? -19.876 -15.483 -21.023 1.00 57.91 183 LEU A O 1
ATOM 1470 N N . ILE A 1 184 ? -21.249 -15.782 -22.781 1.00 64.00 184 ILE A N 1
ATOM 1471 C CA . ILE A 1 184 ? -21.762 -17.092 -22.348 1.00 64.00 184 ILE A CA 1
ATOM 1472 C C . ILE A 1 184 ? -20.659 -18.158 -22.379 1.00 64.00 184 ILE A C 1
ATOM 1474 O O . ILE A 1 184 ? -20.473 -18.877 -21.398 1.00 64.00 184 ILE A O 1
ATOM 1478 N N . ARG A 1 185 ? -19.831 -18.204 -23.429 1.00 60.53 185 ARG A N 1
ATOM 1479 C CA . ARG A 1 185 ? -18.685 -19.133 -23.479 1.00 60.53 185 ARG A CA 1
ATOM 1480 C C . ARG A 1 185 ? -17.686 -18.912 -22.346 1.00 60.53 185 ARG A C 1
ATOM 1482 O O . ARG A 1 185 ? -17.101 -19.873 -21.841 1.00 60.53 185 ARG A O 1
ATOM 1489 N N . ARG A 1 186 ? -17.482 -17.663 -21.919 1.00 57.78 186 ARG A N 1
ATOM 1490 C CA . ARG A 1 186 ? -16.627 -17.352 -20.760 1.00 57.78 186 ARG A CA 1
ATOM 1491 C C . ARG A 1 186 ? -17.249 -17.773 -19.431 1.00 57.78 186 ARG A C 1
ATOM 1493 O O . ARG A 1 186 ? -16.500 -18.117 -18.524 1.00 57.78 186 ARG A O 1
ATOM 1500 N N . LEU A 1 187 ? -18.576 -17.774 -19.311 1.00 51.59 187 LEU A N 1
ATOM 1501 C CA . LEU A 1 187 ? -19.277 -18.280 -18.126 1.00 51.59 187 LEU A CA 1
ATOM 1502 C C . LEU A 1 187 ? -19.166 -19.806 -17.990 1.00 51.59 187 LEU A C 1
ATOM 1504 O O . LEU A 1 187 ? -18.971 -20.297 -16.880 1.00 51.59 187 LEU A O 1
ATOM 1508 N N . ASP A 1 188 ? -19.224 -20.542 -19.100 1.00 56.03 188 ASP A N 1
ATOM 1509 C CA . ASP A 1 188 ? -19.176 -22.013 -19.088 1.00 56.03 188 ASP A CA 1
ATOM 1510 C C . ASP A 1 188 ? -17.760 -22.589 -18.939 1.00 56.03 188 ASP A C 1
ATOM 1512 O O . ASP A 1 188 ? -17.588 -23.727 -18.506 1.00 56.03 188 ASP A O 1
ATOM 1516 N N . THR A 1 189 ? -16.727 -21.807 -19.257 1.00 53.75 189 THR A N 1
ATOM 1517 C CA . THR A 1 189 ? -15.317 -22.238 -19.172 1.00 53.75 189 THR A CA 1
ATOM 1518 C C . THR A 1 189 ? -14.679 -22.018 -17.801 1.00 53.75 189 THR A C 1
ATOM 1520 O O . THR A 1 189 ? -13.536 -22.417 -17.578 1.00 53.75 189 THR A O 1
ATOM 1523 N N . TRP A 1 190 ? -15.400 -21.411 -16.857 1.00 44.78 190 TRP A N 1
ATOM 1524 C CA . TRP A 1 190 ? -14.934 -21.273 -15.482 1.00 44.78 190 TRP A CA 1
ATOM 1525 C C . TRP A 1 190 ? -15.142 -22.589 -14.714 1.00 44.78 190 TRP A C 1
ATOM 1527 O O . TRP A 1 190 ? -16.282 -23.049 -14.612 1.00 44.78 190 TRP A O 1
ATOM 1537 N N . PRO A 1 191 ? -14.095 -23.195 -14.117 1.00 42.81 191 PRO A N 1
ATOM 1538 C CA . PRO A 1 191 ? -14.285 -24.316 -13.205 1.00 42.81 191 PRO A CA 1
ATOM 1539 C C . PRO A 1 191 ? -15.097 -23.812 -12.008 1.00 42.81 191 PRO A C 1
ATOM 1541 O O . PRO A 1 191 ? -14.640 -22.962 -11.242 1.00 42.81 191 PRO A O 1
ATOM 1544 N N . ARG A 1 192 ? -16.344 -24.277 -11.876 1.00 49.59 192 ARG A N 1
ATOM 1545 C CA . ARG A 1 192 ? -17.214 -23.873 -10.767 1.00 49.59 192 ARG A CA 1
ATOM 1546 C C . ARG A 1 192 ? -16.620 -24.407 -9.457 1.00 49.59 192 ARG A C 1
ATOM 1548 O O . ARG A 1 192 ? -16.366 -25.609 -9.383 1.00 4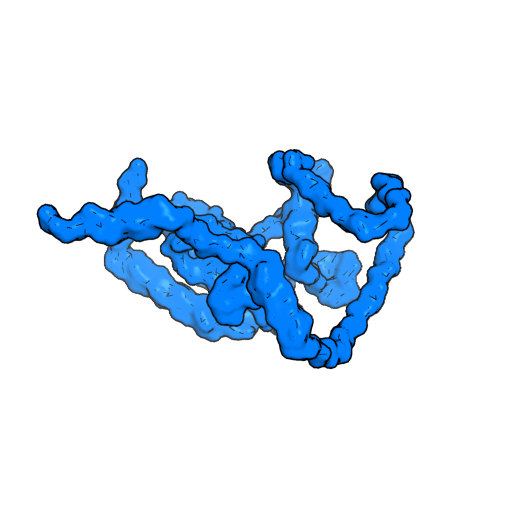9.59 192 ARG A O 1
ATOM 1555 N N . PRO A 1 193 ? -16.438 -23.581 -8.411 1.00 47.06 193 PRO A N 1
ATOM 1556 C CA . PRO A 1 193 ? -16.169 -24.092 -7.076 1.00 47.06 193 PRO A CA 1
ATOM 1557 C C . PRO A 1 193 ? -17.482 -24.683 -6.547 1.00 47.06 193 PRO A C 1
ATOM 1559 O O . PRO A 1 193 ? -18.307 -23.988 -5.962 1.00 47.06 193 PRO A O 1
ATOM 1562 N N . GLY A 1 194 ? -17.721 -25.953 -6.864 1.00 52.06 194 GLY A N 1
ATOM 1563 C CA . GLY A 1 194 ? -18.812 -26.750 -6.323 1.00 52.06 194 GLY A CA 1
ATOM 1564 C C . GLY A 1 194 ? -18.278 -27.672 -5.240 1.00 52.06 194 GLY A C 1
ATOM 1565 O O . GLY A 1 194 ? -17.237 -28.304 -5.412 1.00 52.06 194 GLY A O 1
ATOM 1566 N N . ILE A 1 195 ? -18.993 -27.735 -4.126 1.00 57.25 195 ILE A N 1
ATOM 1567 C CA . ILE A 1 195 ? -18.784 -28.744 -3.093 1.00 57.25 195 ILE A CA 1
ATOM 1568 C C . ILE A 1 195 ? -19.239 -30.092 -3.697 1.00 57.25 195 ILE A C 1
ATOM 1570 O O . ILE A 1 195 ? -20.316 -30.120 -4.303 1.00 57.25 195 ILE A O 1
ATOM 1574 N N . PRO A 1 196 ? -18.452 -31.183 -3.608 1.00 68.88 196 PRO A N 1
ATOM 1575 C CA . PRO A 1 196 ? -18.879 -32.507 -4.058 1.00 68.88 196 PRO A CA 1
ATOM 1576 C C . PRO A 1 196 ? -20.234 -32.889 -3.452 1.00 68.88 196 PRO A C 1
ATOM 1578 O O . PRO A 1 196 ? -20.544 -32.501 -2.324 1.00 68.88 196 PRO A O 1
ATOM 1581 N N . VAL A 1 197 ? -21.051 -33.640 -4.197 1.00 62.44 197 VAL A N 1
ATOM 1582 C CA . VAL A 1 197 ? -22.418 -34.006 -3.779 1.00 62.44 197 VAL A CA 1
ATOM 1583 C C . VAL A 1 197 ? -22.412 -34.690 -2.411 1.00 62.44 197 VAL A C 1
ATOM 1585 O O . VAL A 1 197 ? -23.316 -34.466 -1.613 1.00 62.44 197 VAL A O 1
ATOM 1588 N N . GLU A 1 198 ? -21.366 -35.452 -2.099 1.00 71.69 198 GLU A N 1
ATOM 1589 C CA . GLU A 1 198 ? -21.203 -36.131 -0.816 1.00 71.69 198 GLU A CA 1
ATOM 1590 C C . GLU A 1 198 ? -21.087 -35.130 0.346 1.00 71.69 198 GLU A C 1
ATOM 1592 O O . GLU A 1 198 ? -21.810 -35.237 1.334 1.00 71.69 198 GLU A O 1
ATOM 1597 N N . GLN A 1 199 ? -20.254 -34.096 0.190 1.00 68.12 199 GLN A N 1
ATOM 1598 C CA . GLN A 1 199 ? -20.080 -33.026 1.181 1.00 68.12 199 GLN A CA 1
ATOM 1599 C C . GLN A 1 199 ? -21.310 -32.113 1.278 1.00 68.12 199 GLN A C 1
ATOM 1601 O O . GLN A 1 199 ? -21.594 -31.558 2.337 1.00 68.12 199 GLN A O 1
ATOM 1606 N N . PHE A 1 200 ? -22.067 -31.958 0.190 1.00 74.69 200 PHE A N 1
ATOM 1607 C CA . PHE A 1 200 ? -23.339 -31.241 0.230 1.00 74.69 200 PHE A CA 1
ATOM 1608 C C . PHE A 1 200 ? -24.395 -32.006 1.040 1.00 74.69 200 PHE A C 1
ATOM 1610 O O . PHE A 1 200 ? -25.126 -31.396 1.813 1.00 74.69 200 PHE A O 1
ATOM 1617 N N . LEU A 1 201 ? -24.459 -33.335 0.907 1.00 76.19 201 LEU A N 1
ATOM 1618 C CA . LEU A 1 201 ? -25.401 -34.168 1.660 1.00 76.19 201 LEU A CA 1
ATOM 1619 C C . LEU A 1 201 ? -25.068 -34.217 3.160 1.00 76.19 201 LEU A C 1
ATOM 1621 O O . LEU A 1 201 ? -25.991 -34.195 3.973 1.00 76.19 201 LEU A O 1
ATOM 1625 N N . GLU A 1 202 ? -23.786 -34.193 3.542 1.00 75.81 202 GLU A N 1
ATOM 1626 C CA . GLU A 1 202 ? -23.359 -34.113 4.951 1.00 75.81 202 GLU A CA 1
ATOM 1627 C C . GLU A 1 202 ? -23.905 -32.875 5.679 1.00 75.81 202 GLU A C 1
ATOM 1629 O O . GLU A 1 202 ? -24.264 -32.961 6.853 1.00 75.81 202 GLU A O 1
ATOM 1634 N N . LEU A 1 203 ? -24.046 -31.739 4.985 1.00 71.94 203 LEU A N 1
ATOM 1635 C CA . LEU A 1 203 ? -24.570 -30.497 5.570 1.00 71.94 203 LEU A CA 1
ATOM 1636 C C . LEU A 1 203 ? -26.050 -30.584 5.976 1.00 71.94 203 LEU A C 1
ATOM 1638 O O . LEU A 1 203 ? -26.508 -29.774 6.780 1.00 71.94 203 LEU A O 1
ATOM 1642 N N . TYR A 1 204 ? -26.794 -31.554 5.440 1.00 70.75 204 TYR A N 1
ATOM 1643 C CA . TYR A 1 204 ? -28.227 -31.732 5.696 1.00 70.75 204 TYR A CA 1
ATOM 1644 C C . TYR A 1 204 ? -28.565 -33.078 6.352 1.00 70.75 204 TYR A C 1
ATOM 1646 O O . TYR A 1 204 ? -29.731 -33.340 6.641 1.00 70.75 204 TYR A O 1
ATOM 1654 N N . ALA A 1 205 ? -27.567 -33.922 6.623 1.00 66.06 205 ALA A N 1
ATOM 1655 C CA . ALA A 1 205 ? -27.759 -35.278 7.135 1.00 66.06 205 ALA A CA 1
ATOM 1656 C C . ALA A 1 205 ? -28.084 -35.372 8.642 1.00 66.06 205 ALA A C 1
ATOM 1658 O O . ALA A 1 205 ? -28.090 -36.476 9.176 1.00 66.06 205 ALA A O 1
ATOM 1659 N N . TYR A 1 206 ? -28.411 -34.272 9.330 1.00 59.19 206 TYR A N 1
ATOM 1660 C CA . TYR A 1 206 ? -28.890 -34.337 10.718 1.00 59.19 206 TYR A CA 1
ATOM 1661 C C . TYR A 1 206 ? -30.111 -33.452 10.992 1.00 59.19 206 TYR A C 1
ATOM 1663 O O . TYR A 1 206 ? -29.980 -32.254 11.250 1.00 59.19 206 TYR A O 1
ATOM 1671 N N . PRO A 1 207 ? -31.299 -34.068 11.070 1.00 55.84 207 PRO A N 1
ATOM 1672 C CA . PRO A 1 207 ? -32.364 -33.656 11.964 1.00 55.84 207 PRO A CA 1
ATOM 1673 C C . PRO A 1 207 ? -32.508 -34.672 13.115 1.00 55.84 207 PRO A C 1
ATOM 1675 O O . PRO A 1 207 ? -33.023 -35.763 12.898 1.00 55.84 207 PRO A O 1
ATOM 1678 N N . GLN A 1 208 ? -32.083 -34.230 14.308 1.00 53.25 208 GLN A N 1
ATOM 1679 C CA . GLN A 1 208 ? -32.236 -34.803 15.667 1.00 53.25 208 GLN A CA 1
ATOM 1680 C C . GLN A 1 208 ? -31.691 -36.208 15.952 1.00 53.25 208 GLN A C 1
ATOM 1682 O O . GLN A 1 208 ? -32.265 -37.208 15.477 1.00 53.25 208 GLN A O 1
#

Sequence (208 aa):
MDSIPASPQQILARRNLLNVLLSSFDVILEFDPTTGGLKNWAWPRSKQFRWGRLPLAYFVGHRATNWLVFPCCLCAPLQGDVVESAVYIAATGPYRGFWVAGCAQDQCEYFVPLERFFNKGNILEREYPSRTPDPVRHVRDSAPMYKPERYGTPGLLDMISPHPLVMPQYEVPHSMELSVDDLIRRLDTWPRPGIPVEQFLELYAYPQ

Organism: Piloderma croceum (strain F 1598) (NCBI:txid765440)

Radius of gyration: 22.25 Å; chains: 1; bounding box: 57×51×57 Å

Secondary structure (DSSP, 8-state):
--PPPPPHHHHHHHHHHHHHHHH-SSS-EEEETTTTEEEEPPEEE-TTSTTSBPPGGGHHHHHHHB---PPBPTTHHHHTS--BEEEEE--SSTTTTSEEEEETTSSS--EE-GGGTTT-TT--EEEPPB-TTS----TTTTS-----SSS----TTGGG-SS---PPP-PPPP-----HHHHHHHHHTS---PPPHHHHHHTT----

pLDDT: mean 72.34, std 20.69, range [29.17, 95.81]